Protein 1Y6H (pdb70)

Radius of gyration: 23.55 Å; Cα contacts (8 Å, |Δi|>4): 776; chains: 2; bounding box: 46×48×72 Å

Organism: Leptospira interrogans serogroup Icterohaemorrhagiae serovar Lai (strain 56601) (NCBI:txid189518)

Nearest PDB structures (foldseek):
  1szz-assembly1_C  TM=9.787E-01  e=3.041E-32  Leptospira interrogans
  1vey-assembly2_B-3  TM=9.682E-01  e=1.299E-31  Leptospira interrogans
  5kob-assembly1_C  TM=9.327E-01  e=2.922E-21  Paraburkholderia xenovorans LB400
  5hgw-assembly1_B  TM=9.302E-01  e=4.725E-20  Burkholderia ambifaria MC40-6
  5cy7-assembly1_A  TM=9.299E-01  e=1.037E-19  Xanthomonas oryzae pv. oryzae KACC 10331

B-factor: mean 24.63, std 7.85, range [8.84, 56.55]

InterPro domains:
  IPR023635 Peptide deformylase [MF_00163] (2-173)
  IPR023635 Peptide deformylase [PF01327] (3-162)
  IPR023635 Peptide deformylase [PIRSF004749] (1-173)
  IPR023635 Peptide deformylase [PR01576] (36-65)
  IPR023635 Peptide deformylase [PR01576] (100-111)
  IPR023635 Peptide deformylase [PR01576] (112-130)
  IPR023635 Peptide deformylase [PR01576] (131-160)
  IPR023635 Peptide deformylase [PTHR10458] (2-163)
  IPR023635 Peptide deformylase [TIGR00079] (4-164)
  IPR023635 Peptide deformylase [cd00487] (6-154)
  IPR036821 Peptide deformylase superfamily [G3DSA:3.90.45.10] (2-178)
  IPR036821 Peptide deformylase superfamily [SSF56420] (3-170)

Structure (mmCIF, N/CA/C/O backbone):
data_1Y6H
#
_entry.id   1Y6H
#
_cell.length_a   91.032
_cell.length_b   91.032
_cell.length_c   86.380
_cell.angle_alpha   90.00
_cell.angle_beta   90.00
_cell.angle_gamma   120.00
#
_symmetry.space_group_name_H-M   'P 31 2 1'
#
loop_
_entity.id
_entity.type
_entity.pdbx_description
1 polymer 'Peptide deformylase'
2 non-polymer 'ZINC ION'
3 non-polymer 'FORMIC ACID'
4 non-polymer GLYCINE
5 water water
#
loop_
_atom_site.group_PDB
_atom_site.id
_atom_site.type_symbol
_atom_site.label_atom_id
_atom_site.label_alt_id
_atom_site.label_comp_id
_atom_site.label_asym_id
_atom_site.label_entity_id
_atom_site.label_seq_id
_atom_site.pdbx_PDB_ins_code
_atom_site.Cartn_x
_atom_site.Cartn_y
_atom_site.Cartn_z
_atom_site.occupancy
_atom_site.B_iso_or_equiv
_atom_site.auth_seq_id
_atom_site.auth_comp_id
_atom_site.auth_asym_id
_atom_site.auth_atom_id
_atom_site.pdbx_PDB_model_num
ATOM 1 N N . SER A 1 1 ? 30.575 19.248 63.411 1.00 27.84 1 SER A N 1
ATOM 2 C CA . SER A 1 1 ? 30.938 20.287 62.413 1.00 28.35 1 SER A CA 1
ATOM 3 C C . SER A 1 1 ? 30.639 19.810 60.997 1.00 27.67 1 SER A C 1
ATOM 4 O O . SER A 1 1 ? 30.695 18.611 60.705 1.00 27.49 1 SER A O 1
ATOM 7 N N . VAL A 1 2 ? 30.316 20.761 60.126 1.00 25.71 2 VAL A N 1
ATOM 8 C CA . VAL A 1 2 ? 30.020 20.459 58.736 1.00 24.87 2 VAL A CA 1
ATOM 9 C C . VAL A 1 2 ? 31.337 20.327 57.988 1.00 25.35 2 VAL A C 1
ATOM 10 O O . VAL A 1 2 ? 32.185 21.212 58.063 1.00 26.40 2 VAL A O 1
ATOM 14 N N . ARG A 1 3 ? 31.518 19.217 57.284 1.00 24.95 3 ARG A N 1
ATOM 15 C CA . ARG A 1 3 ? 32.740 19.021 56.520 1.00 24.95 3 ARG A CA 1
ATOM 16 C C . ARG A 1 3 ? 32.455 19.176 55.035 1.00 24.47 3 ARG A C 1
ATOM 17 O O . ARG A 1 3 ? 31.306 19.118 54.602 1.00 23.85 3 ARG A O 1
ATOM 25 N N . LYS A 1 4 ? 33.511 19.378 54.258 1.00 24.90 4 LYS A N 1
ATOM 26 C CA . LYS A 1 4 ? 33.370 19.546 52.825 1.00 24.60 4 LYS A CA 1
ATOM 27 C C . LYS A 1 4 ? 33.001 18.225 52.175 1.00 23.34 4 LYS A C 1
ATOM 28 O O . LYS A 1 4 ? 33.600 17.192 52.458 1.00 23.50 4 LYS A O 1
ATOM 34 N N . ILE A 1 5 ? 31.994 18.263 51.312 1.00 21.73 5 ILE A N 1
ATOM 35 C CA . ILE A 1 5 ? 31.547 17.068 50.612 1.00 19.32 5 ILE A CA 1
ATOM 36 C C . ILE A 1 5 ? 32.303 17.024 49.295 1.00 18.99 5 ILE A C 1
ATOM 37 O O . ILE A 1 5 ? 32.264 17.973 48.525 1.00 19.62 5 ILE A O 1
ATOM 42 N N . LEU A 1 6 ? 33.012 15.929 49.056 1.00 19.40 6 LEU A N 1
ATOM 43 C CA . LEU A 1 6 ? 33.787 15.777 47.833 1.00 20.41 6 LEU A CA 1
ATOM 44 C C . LEU A 1 6 ? 32.853 15.610 46.646 1.00 20.29 6 LEU A C 1
ATOM 45 O O . LEU A 1 6 ? 31.841 14.921 46.740 1.00 21.30 6 LEU A O 1
ATOM 50 N N . ARG A 1 7 ? 33.191 16.248 45.534 1.00 19.38 7 ARG A N 1
ATOM 51 C CA . ARG A 1 7 ? 32.357 16.163 44.345 1.00 20.98 7 ARG A CA 1
ATOM 52 C C . ARG A 1 7 ? 32.859 15.129 43.348 1.00 18.21 7 ARG A C 1
ATOM 53 O O . ARG A 1 7 ? 34.021 14.737 43.371 1.00 17.06 7 ARG A O 1
ATOM 61 N N . MET A 1 8 ? 31.969 14.693 42.468 1.00 17.42 8 MET A N 1
ATOM 62 C CA . MET A 1 8 ? 32.333 13.716 41.460 1.00 15.68 8 MET A CA 1
ATOM 63 C C . MET A 1 8 ? 33.554 14.224 40.703 1.00 15.03 8 MET A C 1
ATOM 64 O O . MET A 1 8 ? 33.618 15.389 40.292 1.00 12.92 8 MET A O 1
ATOM 69 N N . GLY A 1 9 ? 34.524 13.338 40.526 1.00 13.93 9 GLY A N 1
ATOM 70 C CA . GLY A 1 9 ? 35.748 13.714 39.858 1.00 15.63 9 GLY A CA 1
ATOM 71 C C . GLY A 1 9 ? 36.895 13.540 40.829 1.00 16.83 9 GLY A C 1
ATOM 72 O O . GLY A 1 9 ? 38.043 13.356 40.417 1.00 17.50 9 GLY A O 1
ATOM 73 N N . ASP A 1 10 ? 36.584 13.606 42.123 1.00 16.24 10 ASP A N 1
ATOM 74 C CA . ASP A 1 10 ? 37.587 13.427 43.165 1.00 17.45 10 ASP A CA 1
ATOM 75 C C . ASP A 1 10 ? 37.816 11.917 43.271 1.00 16.00 10 ASP A C 1
ATOM 76 O O . ASP A 1 10 ? 36.886 11.166 43.550 1.00 16.48 10 ASP A O 1
ATOM 81 N N . PRO A 1 11 ? 39.057 11.459 43.042 1.00 14.39 11 PRO A N 1
ATOM 82 C CA . PRO A 1 11 ? 39.419 10.036 43.100 1.00 15.61 11 PRO A CA 1
ATOM 83 C C . PRO A 1 11 ? 38.988 9.297 44.368 1.00 14.98 11 PRO A C 1
ATOM 84 O O . PRO A 1 11 ? 38.712 8.097 44.324 1.00 15.02 11 PRO A O 1
ATOM 88 N N . ILE A 1 12 ? 38.935 9.999 45.494 1.00 14.80 12 ILE A N 1
ATOM 89 C CA . ILE A 1 12 ? 38.539 9.359 46.746 1.00 16.42 12 ILE A CA 1
ATOM 90 C C . ILE A 1 12 ? 37.161 8.707 46.643 1.00 16.93 12 ILE A C 1
ATOM 91 O O . ILE A 1 12 ? 36.942 7.621 47.179 1.00 17.73 12 ILE A O 1
ATOM 96 N N . LEU A 1 13 ? 36.236 9.378 45.964 1.00 15.86 13 LEU A N 1
ATOM 97 C CA . LEU A 1 13 ? 34.881 8.870 45.793 1.00 16.77 13 LEU A CA 1
ATOM 98 C C . LEU A 1 13 ? 34.852 7.549 45.049 1.00 17.43 13 LEU A C 1
ATOM 99 O O . LEU A 1 13 ? 33.835 6.859 45.048 1.00 17.53 13 LEU A O 1
ATOM 104 N N . ARG A 1 14 ? 35.963 7.200 44.406 1.00 17.38 14 ARG A N 1
ATOM 105 C CA . ARG A 1 14 ? 36.027 5.954 43.655 1.00 18.95 14 ARG A CA 1
ATOM 106 C C . ARG A 1 14 ? 36.898 4.879 44.297 1.00 18.41 14 ARG A C 1
ATOM 107 O O . ARG A 1 14 ? 37.156 3.845 43.687 1.00 19.23 14 ARG A O 1
ATOM 115 N N . LYS A 1 15 ? 37.354 5.123 45.522 1.00 19.67 15 LYS A N 1
ATOM 116 C CA . LYS A 1 15 ? 38.179 4.145 46.234 1.00 19.48 15 LYS A CA 1
ATOM 117 C C . LYS A 1 15 ? 37.273 3.219 47.045 1.00 19.51 15 LYS A C 1
ATOM 118 O O . LYS A 1 15 ? 36.071 3.475 47.184 1.00 17.20 15 LYS A O 1
ATOM 124 N N . ILE A 1 16 ? 37.853 2.145 47.579 1.00 19.23 16 ILE A N 1
ATOM 125 C CA . ILE A 1 16 ? 37.103 1.198 48.392 1.00 19.64 16 ILE A CA 1
ATOM 126 C C . ILE A 1 16 ? 37.262 1.604 49.847 1.00 20.62 16 ILE A C 1
ATOM 127 O O . ILE A 1 16 ? 38.373 1.902 50.287 1.00 20.63 16 ILE A O 1
ATOM 132 N N . SER A 1 17 ? 36.161 1.624 50.591 1.00 19.67 17 SER A N 1
ATOM 133 C CA . SER A 1 17 ? 36.228 1.976 52.001 1.00 21.11 17 SER A CA 1
ATOM 134 C C . SER A 1 17 ? 36.529 0.744 52.839 1.00 22.09 17 SER A C 1
ATOM 135 O O . SER A 1 17 ? 36.066 -0.358 52.534 1.00 20.72 17 SER A O 1
ATOM 138 N N . GLU A 1 18 ? 37.307 0.936 53.900 1.00 24.12 18 GLU A N 1
ATOM 139 C CA . GLU A 1 18 ? 37.661 -0.168 54.775 1.00 26.72 18 GLU A CA 1
ATOM 140 C C . GLU A 1 18 ? 36.675 -0.335 55.916 1.00 25.89 18 GLU A C 1
ATOM 141 O O . GLU A 1 18 ? 36.058 0.630 56.363 1.00 25.69 18 GLU A O 1
ATOM 147 N N . PRO A 1 19 ? 36.506 -1.576 56.396 1.00 25.32 19 PRO A N 1
ATOM 148 C CA . PRO A 1 19 ? 35.575 -1.851 57.493 1.00 25.05 19 PRO A CA 1
ATOM 149 C C . PRO A 1 19 ? 35.941 -1.095 58.757 1.00 24.02 19 PRO A C 1
ATOM 150 O O . PRO A 1 19 ? 37.079 -0.669 58.931 1.00 23.55 19 PRO A O 1
ATOM 154 N N . VAL A 1 20 ? 34.957 -0.913 59.625 1.00 24.63 20 VAL A N 1
ATOM 155 C CA . VAL A 1 20 ? 35.181 -0.247 60.890 1.00 26.31 20 VAL A CA 1
ATOM 156 C C . VAL A 1 20 ? 35.325 -1.331 61.945 1.00 27.41 20 VAL A C 1
ATOM 157 O O . VAL A 1 20 ? 34.543 -2.290 61.986 1.00 26.54 20 VAL A O 1
ATOM 161 N N . THR A 1 21 ? 36.358 -1.174 62.766 1.00 29.39 21 THR A N 1
ATOM 162 C CA . THR A 1 21 ? 36.663 -2.093 63.850 1.00 31.44 21 THR A CA 1
ATOM 163 C C . THR A 1 21 ? 35.779 -1.728 65.021 1.00 31.09 21 THR A C 1
ATOM 164 O O . THR A 1 21 ? 35.535 -0.550 65.268 1.00 30.86 21 THR A O 1
ATOM 168 N N . GLU A 1 22 ? 35.297 -2.733 65.740 1.00 32.78 22 GLU A N 1
ATOM 169 C CA . GLU A 1 22 ? 34.444 -2.479 66.894 1.00 34.58 22 GLU A CA 1
ATOM 170 C C . GLU A 1 22 ? 35.276 -1.793 67.964 1.00 33.81 22 GLU A C 1
ATOM 171 O O . GLU A 1 22 ? 34.746 -1.147 68.867 1.00 34.07 22 GLU A O 1
ATOM 177 N N . ASP A 1 23 ? 36.591 -1.916 67.833 1.00 34.56 23 ASP A N 1
ATOM 178 C CA . ASP A 1 23 ? 37.507 -1.309 68.780 1.00 37.09 23 ASP A CA 1
ATOM 179 C C . ASP A 1 23 ? 37.680 0.181 68.510 1.00 37.68 23 ASP A C 1
ATOM 180 O O . ASP A 1 23 ? 38.498 0.842 69.147 1.00 39.39 23 ASP A O 1
ATOM 182 N N . GLU A 1 24 ? 36.913 0.717 67.566 1.00 37.40 24 GLU A N 1
ATOM 183 C CA . GLU A 1 24 ? 37.021 2.135 67.270 1.00 36.57 24 GLU A CA 1
ATOM 184 C C . GLU A 1 24 ? 35.687 2.874 67.335 1.00 34.79 24 GLU A C 1
ATOM 185 O O . GLU A 1 24 ? 35.656 4.100 67.251 1.00 35.62 24 GLU A O 1
ATOM 191 N N . ILE A 1 25 ? 34.588 2.144 67.508 1.00 32.48 25 ILE A N 1
ATOM 192 C CA . ILE A 1 25 ? 33.280 2.791 67.578 1.00 31.16 25 ILE A CA 1
ATOM 193 C C . ILE A 1 25 ? 33.030 3.535 68.901 1.00 31.71 25 ILE A C 1
ATOM 194 O O . ILE A 1 25 ? 32.056 4.282 69.026 1.00 31.27 25 ILE A O 1
ATOM 199 N N . GLN A 1 26 ? 33.895 3.340 69.892 1.00 31.49 26 GLN A N 1
ATOM 200 C CA . GLN A 1 26 ? 33.707 4.034 71.164 1.00 32.28 26 GLN A CA 1
ATOM 201 C C . GLN A 1 26 ? 34.707 5.182 71.312 1.00 32.70 26 GLN A C 1
ATOM 202 O O . GLN A 1 26 ? 34.636 5.958 72.266 1.00 33.80 26 GLN A O 1
ATOM 208 N N . THR A 1 27 ? 35.631 5.290 70.360 1.00 30.93 27 THR A N 1
ATOM 209 C CA . THR A 1 27 ? 36.630 6.349 70.385 1.00 30.39 27 THR A CA 1
ATOM 210 C C . THR A 1 27 ? 35.963 7.694 70.110 1.00 30.96 27 THR A C 1
ATOM 211 O O . THR A 1 27 ? 34.935 7.751 69.438 1.00 30.40 27 THR A O 1
ATOM 215 N N . LYS A 1 28 ? 36.546 8.774 70.620 1.00 29.89 28 LYS A N 1
ATOM 216 C CA . LYS A 1 28 ? 35.967 10.090 70.397 1.00 31.94 28 LYS A CA 1
ATOM 217 C C . LYS A 1 28 ? 36.113 10.501 68.934 1.00 30.47 28 LYS A C 1
ATOM 218 O O . LYS A 1 28 ? 35.290 11.250 68.407 1.00 28.98 28 LYS A O 1
ATOM 224 N N . GLU A 1 29 ? 37.161 10.004 68.286 1.00 30.26 29 GLU A N 1
ATOM 225 C CA . GLU A 1 29 ? 37.410 10.314 66.883 1.00 29.53 29 GLU A CA 1
ATOM 226 C C . GLU A 1 29 ? 36.245 9.801 66.027 1.00 29.27 29 GLU A C 1
ATOM 227 O O . GLU A 1 29 ? 35.784 10.482 65.110 1.00 29.29 29 GLU A O 1
ATOM 229 N N . PHE A 1 30 ? 35.769 8.599 66.342 1.00 27.23 30 PHE A N 1
ATOM 230 C CA . PHE A 1 30 ? 34.654 7.996 65.621 1.00 25.65 30 PHE A CA 1
ATOM 231 C C . PHE A 1 30 ? 33.369 8.760 65.933 1.00 26.18 30 PHE A C 1
ATOM 232 O O . PHE A 1 30 ? 32.579 9.085 65.040 1.00 23.77 30 PHE A O 1
ATOM 240 N N . LYS A 1 31 ? 33.161 9.041 67.213 1.00 26.61 31 LYS A N 1
ATOM 241 C CA . LYS A 1 31 ? 31.973 9.765 67.631 1.00 28.28 31 LYS A CA 1
ATOM 242 C C . LYS A 1 31 ? 31.943 11.150 66.985 1.00 27.14 31 LYS A C 1
ATOM 243 O O . LYS A 1 31 ? 30.887 11.637 66.587 1.00 27.52 31 LYS A O 1
ATOM 249 N N . LYS A 1 32 ? 33.109 11.775 66.864 1.00 27.11 32 LYS A N 1
ATOM 250 C CA . LYS A 1 32 ? 33.199 13.089 66.243 1.00 27.46 32 LYS A CA 1
ATOM 251 C C . LYS A 1 32 ? 32.869 12.974 64.751 1.00 26.04 32 LYS A C 1
ATOM 252 O O . LYS A 1 32 ? 32.113 13.778 64.210 1.00 25.05 32 LYS A O 1
ATOM 258 N N . LEU A 1 33 ? 33.434 11.969 64.090 1.00 24.86 33 LEU A N 1
ATOM 259 C CA . LEU A 1 33 ? 33.174 11.766 62.669 1.00 23.43 33 LEU A CA 1
ATOM 260 C C . LEU A 1 33 ? 31.679 11.580 62.447 1.00 22.25 33 LEU A C 1
ATOM 261 O O . LEU A 1 33 ? 31.102 12.164 61.534 1.00 22.11 33 LEU A O 1
ATOM 266 N N . ILE A 1 34 ? 31.054 10.765 63.290 1.00 21.20 34 ILE A N 1
ATOM 267 C CA . ILE A 1 34 ? 29.625 10.521 63.176 1.00 21.96 34 ILE A CA 1
ATOM 268 C C . ILE A 1 34 ? 28.849 11.827 63.295 1.00 23.25 34 ILE A C 1
ATOM 269 O O . ILE A 1 34 ? 27.988 12.129 62.468 1.00 24.22 34 ILE A O 1
ATOM 274 N N . ARG A 1 35 ? 29.155 12.602 64.329 1.00 23.81 35 ARG A N 1
ATOM 275 C CA . ARG A 1 35 ? 28.487 13.878 64.538 1.00 23.42 35 ARG A CA 1
ATOM 276 C C . ARG A 1 35 ? 28.703 14.769 63.318 1.00 23.33 35 ARG A C 1
ATOM 277 O O . ARG A 1 35 ? 27.768 15.396 62.821 1.00 23.17 35 ARG A O 1
ATOM 279 N N . ASP A 1 36 ? 29.943 14.823 62.845 1.00 22.57 36 ASP A N 1
ATOM 280 C CA . ASP A 1 36 ? 30.283 15.634 61.684 1.00 23.02 36 ASP A CA 1
ATOM 281 C C . ASP A 1 36 ? 29.516 15.186 60.450 1.00 22.67 36 ASP A C 1
ATOM 282 O O . ASP A 1 36 ? 29.074 16.012 59.653 1.00 23.41 36 ASP A O 1
ATOM 287 N N . MET A 1 37 ? 29.355 13.877 60.297 1.00 21.57 37 MET A N 1
ATOM 288 C CA . MET A 1 37 ? 28.633 13.349 59.153 1.00 21.49 37 MET A CA 1
ATOM 289 C C . MET A 1 37 ? 27.162 13.735 59.202 1.00 21.60 37 MET A C 1
ATOM 290 O O . MET A 1 37 ? 26.574 14.066 58.171 1.00 21.38 37 MET A O 1
ATOM 295 N N . PHE A 1 38 ? 26.564 13.702 60.390 1.00 21.13 38 PHE A N 1
ATOM 296 C CA . PHE A 1 38 ? 25.164 14.093 60.516 1.00 21.04 38 PHE A CA 1
ATOM 297 C C . PHE A 1 38 ? 25.024 15.593 60.289 1.00 22.02 38 PHE A C 1
ATOM 298 O O . PHE A 1 38 ? 24.093 16.034 59.615 1.00 23.46 38 PHE A O 1
ATOM 306 N N . ASP A 1 39 ? 25.943 16.378 60.845 1.00 21.75 39 ASP A N 1
ATOM 307 C CA . ASP A 1 39 ? 25.895 17.825 60.654 1.00 22.33 39 ASP A CA 1
ATOM 308 C C . ASP A 1 39 ? 25.938 18.110 59.154 1.00 22.26 39 ASP A C 1
ATOM 309 O O . ASP A 1 39 ? 25.100 18.833 58.616 1.00 21.90 39 ASP A O 1
ATOM 314 N N . THR A 1 40 ? 26.927 17.521 58.489 1.00 22.32 40 THR A N 1
ATOM 315 C CA . THR A 1 40 ? 27.120 17.697 57.056 1.00 21.15 40 THR A CA 1
ATOM 316 C C . THR A 1 40 ? 25.894 17.252 56.257 1.00 21.61 40 THR A C 1
ATOM 317 O O . THR A 1 40 ? 25.420 17.976 55.383 1.00 22.31 40 THR A O 1
ATOM 321 N N . MET A 1 41 ? 25.374 16.067 56.563 1.00 21.60 41 MET A N 1
ATOM 322 C CA . MET A 1 41 ? 24.209 15.552 55.856 1.00 21.09 41 MET A CA 1
ATOM 323 C C . MET A 1 41 ? 23.003 16.474 56.017 1.00 22.06 41 MET A C 1
ATOM 324 O O . MET A 1 41 ? 22.329 16.801 55.041 1.00 22.89 41 MET A O 1
ATOM 329 N N . ARG A 1 42 ? 22.732 16.883 57.251 1.00 21.29 42 ARG A N 1
ATOM 330 C CA . ARG A 1 42 ? 21.611 17.767 57.531 1.00 21.78 42 ARG A CA 1
ATOM 331 C C . ARG A 1 42 ? 21.818 19.138 56.889 1.00 21.83 42 ARG A C 1
ATOM 332 O O . ARG A 1 42 ? 20.920 19.673 56.249 1.00 21.77 42 ARG A O 1
ATOM 340 N N . HIS A 1 43 ? 23.004 19.708 57.055 1.00 22.00 43 HIS A N 1
ATOM 341 C CA . HIS A 1 43 ? 23.265 21.017 56.487 1.00 24.16 43 HIS A CA 1
ATOM 342 C C . HIS A 1 43 ? 23.097 20.997 54.974 1.00 25.29 43 HIS A C 1
ATOM 343 O O . HIS A 1 43 ? 22.746 22.006 54.360 1.00 25.62 43 HIS A O 1
ATOM 350 N N . ALA A 1 44 ? 23.351 19.839 54.375 1.00 24.93 44 ALA A N 1
ATOM 351 C CA . ALA A 1 44 ? 23.231 19.684 52.934 1.00 24.58 44 ALA A CA 1
ATOM 352 C C . ALA A 1 44 ? 21.834 19.214 52.542 1.00 24.87 44 ALA A C 1
ATOM 353 O O . ALA A 1 44 ? 21.539 19.052 51.357 1.00 24.52 44 ALA A O 1
ATOM 355 N N . GLU A 1 45 ? 20.980 18.996 53.540 1.00 25.11 45 GLU A N 1
ATOM 356 C CA . GLU A 1 45 ? 19.612 18.546 53.298 1.00 26.32 45 GLU A CA 1
ATOM 357 C C . GLU A 1 45 ? 19.579 17.194 52.604 1.00 25.39 45 GLU A C 1
ATOM 358 O O . GLU A 1 45 ? 18.739 16.947 51.740 1.00 25.86 45 GLU A O 1
ATOM 364 N N . GLY A 1 46 ? 20.495 16.316 52.998 1.00 24.12 46 GLY A N 1
ATOM 365 C CA . GLY A 1 46 ? 20.548 14.996 52.404 1.00 22.46 46 GLY A CA 1
ATOM 366 C C . GLY A 1 46 ? 19.777 14.002 53.245 1.00 22.55 46 GLY A C 1
ATOM 367 O O . GLY A 1 46 ? 19.344 14.326 54.348 1.00 21.47 46 GLY A O 1
ATOM 368 N N . VAL A 1 47 ? 19.591 12.798 52.714 1.00 21.63 47 VAL A N 1
ATOM 369 C CA . VAL A 1 47 ? 18.888 11.742 53.423 1.00 21.31 47 VAL A CA 1
ATOM 370 C C . VAL A 1 47 ? 19.922 10.701 53.825 1.00 20.66 47 VAL A C 1
ATOM 371 O O . VAL A 1 47 ? 19.641 9.795 54.610 1.00 20.92 47 VAL A O 1
ATOM 375 N N . GLY A 1 48 ? 21.122 10.840 53.271 1.00 18.64 48 GLY A N 1
ATOM 376 C CA . GLY A 1 48 ? 22.185 9.906 53.574 1.00 17.84 48 GLY A CA 1
ATOM 377 C C . GLY A 1 48 ? 23.538 10.494 53.252 1.00 18.16 48 GLY A C 1
ATOM 378 O O . GLY A 1 48 ? 23.649 11.439 52.468 1.00 18.05 48 GLY A O 1
ATOM 379 N N . LEU A 1 49 ? 24.573 9.941 53.870 1.00 17.73 49 LEU A N 1
ATOM 380 C CA . LEU A 1 49 ? 25.935 10.397 53.642 1.00 17.15 49 LEU A CA 1
ATOM 381 C C . LEU A 1 49 ? 26.891 9.270 54.010 1.00 17.25 49 LEU A C 1
ATOM 382 O O . LEU A 1 49 ? 26.744 8.631 55.051 1.00 18.58 49 LEU A O 1
ATOM 387 N N . ALA A 1 50 ? 27.854 9.014 53.135 1.00 17.26 50 ALA A N 1
ATOM 388 C CA . ALA A 1 50 ? 28.837 7.970 53.364 1.00 14.97 50 ALA A CA 1
ATOM 389 C C . ALA A 1 50 ? 30.149 8.671 53.665 1.00 15.18 50 ALA A C 1
ATOM 390 O O . ALA A 1 50 ? 30.432 9.732 53.096 1.00 14.57 50 ALA A O 1
ATOM 392 N N . ALA A 1 51 ? 30.942 8.075 54.555 1.00 14.70 51 ALA A N 1
ATOM 393 C CA . ALA A 1 51 ? 32.221 8.643 54.968 1.00 13.87 51 ALA A CA 1
ATOM 394 C C . ALA A 1 51 ? 33.114 9.072 53.804 1.00 15.10 51 ALA A C 1
ATOM 395 O O . ALA A 1 51 ? 33.717 10.144 53.840 1.00 15.15 51 ALA A O 1
ATOM 397 N N . PRO A 1 52 ? 33.221 8.243 52.758 1.00 14.22 52 PRO A N 1
ATOM 398 C CA . PRO A 1 52 ? 34.079 8.684 51.655 1.00 15.66 52 PRO A CA 1
ATOM 399 C C . PRO A 1 52 ? 33.659 10.035 51.077 1.00 15.98 52 PRO A C 1
ATOM 400 O O . PRO A 1 52 ? 34.493 10.794 50.595 1.00 16.90 52 PRO A O 1
ATOM 404 N N . GLN A 1 53 ? 32.373 10.356 51.152 1.00 15.61 53 GLN A N 1
ATOM 405 C CA . GLN A 1 53 ? 31.913 11.634 50.619 1.00 17.23 53 GLN A CA 1
ATOM 406 C C . GLN A 1 53 ? 32.547 12.834 51.314 1.00 18.07 53 GLN A C 1
ATOM 407 O O . GLN A 1 53 ? 32.530 13.949 50.790 1.00 19.62 53 GLN A O 1
ATOM 413 N N . ILE A 1 54 ? 33.095 12.618 52.503 1.00 19.43 54 ILE A N 1
ATOM 414 C CA . ILE A 1 54 ? 33.762 13.701 53.203 1.00 18.88 54 ILE A CA 1
ATOM 415 C C . ILE A 1 54 ? 35.240 13.369 53.319 1.00 20.37 54 ILE A C 1
ATOM 416 O O . ILE A 1 54 ? 35.959 13.953 54.127 1.00 21.39 54 ILE A O 1
ATOM 421 N N . GLY A 1 55 ? 35.680 12.411 52.507 1.00 20.34 55 GLY A N 1
ATOM 422 C CA . GLY A 1 55 ? 37.084 12.045 52.478 1.00 20.57 55 GLY A CA 1
ATOM 423 C C . GLY A 1 55 ? 37.574 10.926 53.371 1.00 19.69 55 GLY A C 1
ATOM 424 O O . GLY A 1 55 ? 38.775 10.656 53.401 1.00 19.52 55 GLY A O 1
ATOM 425 N N . ILE A 1 56 ? 36.670 10.268 54.090 1.00 19.18 56 ILE A N 1
ATOM 426 C CA . ILE A 1 56 ? 37.070 9.183 54.977 1.00 17.70 56 ILE A CA 1
ATOM 427 C C . ILE A 1 56 ? 36.690 7.848 54.360 1.00 16.69 56 ILE A C 1
ATOM 428 O O . ILE A 1 56 ? 35.514 7.545 54.208 1.00 17.38 56 ILE A O 1
ATOM 433 N N . LEU A 1 57 ? 37.689 7.048 54.017 1.00 16.62 57 LEU A N 1
ATOM 434 C CA . LEU A 1 57 ? 37.444 5.751 53.408 1.00 16.74 57 LEU A CA 1
ATOM 435 C C . LEU A 1 57 ? 37.162 4.646 54.417 1.00 16.58 57 LEU A C 1
ATOM 436 O O . LEU A 1 57 ? 37.922 3.685 54.538 1.00 14.70 57 LEU A O 1
ATOM 441 N N . LYS A 1 58 ? 36.051 4.792 55.130 1.00 18.10 58 LYS A N 1
ATOM 442 C CA . LYS A 1 58 ? 35.631 3.815 56.123 1.00 18.14 58 LYS A CA 1
ATOM 443 C C . LYS A 1 58 ? 34.186 3.449 55.808 1.00 17.72 58 LYS A C 1
ATOM 444 O O . LYS A 1 58 ? 33.413 4.284 55.338 1.00 17.30 58 LYS A O 1
ATOM 450 N N . GLN A 1 59 ? 33.820 2.202 56.061 1.00 17.62 59 GLN A N 1
ATOM 451 C CA . GLN A 1 59 ? 32.464 1.759 55.790 1.00 17.63 59 GLN A CA 1
ATOM 452 C C . GLN A 1 59 ? 31.481 2.310 56.809 1.00 18.39 59 GLN A C 1
ATOM 453 O O . GLN A 1 59 ? 30.916 1.565 57.619 1.00 18.49 59 GLN A O 1
ATOM 459 N N . ILE A 1 60 ? 31.282 3.624 56.743 1.00 17.59 60 ILE A N 1
ATOM 460 C CA . ILE A 1 60 ? 30.385 4.336 57.641 1.00 17.27 60 ILE A CA 1
ATOM 461 C C . ILE A 1 60 ? 29.331 5.105 56.859 1.00 17.43 60 ILE A C 1
ATOM 462 O O . ILE A 1 60 ? 29.648 5.913 55.987 1.00 16.27 60 ILE A O 1
ATOM 467 N N . VAL A 1 61 ? 28.071 4.848 57.180 1.00 18.09 61 VAL A N 1
ATOM 468 C CA . VAL A 1 61 ? 26.968 5.523 56.517 1.00 16.80 61 VAL A CA 1
ATOM 469 C C . VAL A 1 61 ? 25.964 6.040 57.535 1.00 17.71 61 VAL A C 1
ATOM 470 O O . VAL A 1 61 ? 25.605 5.339 58.477 1.00 17.50 61 VAL A O 1
ATOM 474 N N . VAL A 1 62 ? 25.528 7.280 57.358 1.00 19.20 62 VAL A N 1
ATOM 475 C CA . VAL A 1 62 ? 24.517 7.843 58.235 1.00 19.13 62 VAL A CA 1
ATOM 476 C C . VAL A 1 62 ? 23.350 8.160 57.317 1.00 20.52 62 VAL A C 1
ATOM 477 O O . VAL A 1 62 ? 23.545 8.618 56.195 1.00 20.89 62 VAL A O 1
ATOM 481 N N . VAL A 1 63 ? 22.140 7.881 57.778 1.00 20.11 63 VAL A N 1
ATOM 482 C CA . VAL A 1 63 ? 20.963 8.168 56.987 1.00 21.02 63 VAL A CA 1
ATOM 483 C C . VAL A 1 63 ? 19.951 8.807 57.903 1.00 22.02 63 VAL A C 1
ATOM 484 O O . VAL A 1 63 ? 20.101 8.786 59.125 1.00 20.85 63 VAL A O 1
ATOM 488 N N . GLY A 1 64 ? 18.914 9.373 57.312 1.00 23.14 64 GLY A N 1
ATOM 489 C CA . GLY A 1 64 ? 17.900 9.996 58.123 1.00 25.50 64 GLY A CA 1
ATOM 490 C C . GLY A 1 64 ? 17.286 11.206 57.479 1.00 28.08 64 GLY A C 1
ATOM 491 O O . GLY A 1 64 ? 17.975 12.130 57.038 1.00 29.50 64 GLY A O 1
ATOM 492 N N . SER A 1 65 ? 15.965 11.160 57.417 1.00 30.48 65 SER A N 1
ATOM 493 C CA . SER A 1 65 ? 15.159 12.234 56.885 1.00 32.25 65 SER A CA 1
ATOM 494 C C . SER A 1 65 ? 14.480 12.737 58.151 1.00 33.72 65 SER A C 1
ATOM 495 O O . SER A 1 65 ? 14.382 12.001 59.135 1.00 31.83 65 SER A O 1
ATOM 498 N N . GLU A 1 66 ? 14.022 13.981 58.143 1.00 35.17 66 GLU A N 1
ATOM 499 C CA . GLU A 1 66 ? 13.367 14.516 59.324 1.00 36.41 66 GLU A CA 1
ATOM 500 C C . GLU A 1 66 ? 11.957 14.972 58.988 1.00 36.62 66 GLU A C 1
ATOM 501 O O . GLU A 1 66 ? 11.747 15.691 58.010 1.00 38.23 66 GLU A O 1
ATOM 503 N N . ASP A 1 67 ? 10.997 14.527 59.794 1.00 35.56 67 ASP A N 1
ATOM 504 C CA . ASP A 1 67 ? 9.592 14.892 59.630 1.00 35.03 67 ASP A CA 1
ATOM 505 C C . ASP A 1 67 ? 8.899 14.402 58.353 1.00 33.44 67 ASP A C 1
ATOM 506 O O . ASP A 1 67 ? 7.996 15.068 57.853 1.00 32.85 67 ASP A O 1
ATOM 511 N N . ASN A 1 68 ? 9.300 13.250 57.824 1.00 31.29 68 ASN A N 1
ATOM 512 C CA . ASN A 1 68 ? 8.655 12.739 56.618 1.00 30.96 68 ASN A CA 1
ATOM 513 C C . ASN A 1 68 ? 7.602 11.671 56.892 1.00 30.62 68 ASN A C 1
ATOM 514 O O . ASN A 1 68 ? 6.819 11.329 56.010 1.00 28.43 68 ASN A O 1
ATOM 519 N N . GLU A 1 69 ? 7.580 11.157 58.118 1.00 31.07 69 GLU A N 1
ATOM 520 C CA . GLU A 1 69 ? 6.632 10.115 58.503 1.00 32.32 69 GLU A CA 1
ATOM 521 C C . GLU A 1 69 ? 5.168 10.484 58.268 1.00 32.92 69 GLU A C 1
ATOM 522 O O . GLU A 1 69 ? 4.369 9.641 57.851 1.00 32.85 69 GLU A O 1
ATOM 524 N N . ARG A 1 70 ? 4.818 11.736 58.541 1.00 32.97 70 ARG A N 1
ATOM 525 C CA . ARG A 1 70 ? 3.446 12.192 58.368 1.00 33.33 70 ARG A CA 1
ATOM 526 C C . ARG A 1 70 ? 3.309 13.153 57.194 1.00 33.40 70 ARG A C 1
ATOM 527 O O . ARG A 1 70 ? 2.321 13.877 57.091 1.00 34.09 70 ARG A O 1
ATOM 529 N N . TYR A 1 71 ? 4.304 13.155 56.313 1.00 32.21 71 TYR A N 1
ATOM 530 C CA . TYR A 1 71 ? 4.299 14.025 55.141 1.00 31.91 71 TYR A CA 1
ATOM 531 C C . TYR A 1 71 ? 3.984 13.164 53.920 1.00 31.38 71 TYR A C 1
ATOM 532 O O . TYR A 1 71 ? 4.823 12.384 53.471 1.00 31.14 71 TYR A O 1
ATOM 541 N N . PRO A 1 72 ? 2.775 13.308 53.357 1.00 31.16 72 PRO A N 1
ATOM 542 C CA . PRO A 1 72 ? 2.351 12.530 52.186 1.00 31.24 72 PRO A CA 1
ATOM 543 C C . PRO A 1 72 ? 3.281 12.673 50.987 1.00 31.81 72 PRO A C 1
ATOM 544 O O . PRO A 1 72 ? 3.763 13.763 50.696 1.00 32.07 72 PRO A O 1
ATOM 548 N N . GLY A 1 73 ? 3.531 11.566 50.297 1.00 32.23 73 GLY A N 1
ATOM 549 C CA . GLY A 1 73 ? 4.374 11.608 49.114 1.00 32.71 73 GLY A CA 1
ATOM 550 C C . GLY A 1 73 ? 5.876 11.638 49.320 1.00 33.46 73 GLY A C 1
ATOM 551 O O . GLY A 1 73 ? 6.635 11.454 48.368 1.00 33.74 73 GLY A O 1
ATOM 552 N N . THR A 1 74 ? 6.320 11.876 50.547 1.00 33.30 74 THR A N 1
ATOM 553 C CA . THR A 1 74 ? 7.751 11.921 50.823 1.00 34.19 74 THR A CA 1
ATOM 554 C C . THR A 1 74 ? 8.121 10.842 51.834 1.00 34.28 74 THR A C 1
ATOM 555 O O . THR A 1 74 ? 7.885 10.993 53.031 1.00 35.17 74 THR A O 1
ATOM 559 N N . PRO A 1 75 ? 8.712 9.735 51.358 1.00 34.07 75 PRO A N 1
ATOM 560 C CA . PRO A 1 75 ? 9.117 8.619 52.214 1.00 33.97 75 PRO A CA 1
ATOM 561 C C . PRO A 1 75 ? 10.124 9.037 53.272 1.00 32.90 75 PRO A C 1
ATOM 562 O O . PRO A 1 75 ? 11.023 9.838 53.009 1.00 32.28 75 PRO A O 1
ATOM 566 N N . ASP A 1 76 ? 9.968 8.493 54.471 1.00 32.66 76 ASP A N 1
ATOM 567 C CA . ASP A 1 76 ? 10.876 8.822 55.554 1.00 33.52 76 ASP A CA 1
ATOM 568 C C . ASP A 1 76 ? 11.931 7.740 55.716 1.00 34.03 76 ASP A C 1
ATOM 569 O O . ASP A 1 76 ? 11.778 6.611 55.240 1.00 33.38 76 ASP A O 1
ATOM 574 N N . VAL A 1 77 ? 13.016 8.111 56.379 1.00 32.79 77 VAL A N 1
ATOM 575 C CA . VAL A 1 77 ? 14.102 7.195 56.644 1.00 31.45 77 VAL A CA 1
ATOM 576 C C . VAL A 1 77 ? 14.534 7.462 58.072 1.00 29.95 77 VAL A C 1
ATOM 577 O O . VAL A 1 77 ? 15.067 8.526 58.381 1.00 30.69 77 VAL A O 1
ATOM 581 N N . PRO A 1 78 ? 14.269 6.513 58.976 1.00 30.05 78 PRO A N 1
ATOM 582 C CA . PRO A 1 78 ? 14.677 6.735 60.362 1.00 29.25 78 PRO A CA 1
ATOM 583 C C . PRO A 1 78 ? 16.182 6.930 60.465 1.00 29.69 78 PRO A C 1
ATOM 584 O O . PRO A 1 78 ? 16.965 6.221 59.828 1.00 27.98 78 PRO A O 1
ATOM 588 N N . GLU A 1 79 ? 16.567 7.923 61.256 1.00 29.82 79 GLU A N 1
ATOM 589 C CA . GLU A 1 79 ? 17.961 8.257 61.471 1.00 30.18 79 GLU A CA 1
ATOM 590 C C . GLU A 1 79 ? 18.731 7.070 62.031 1.00 29.54 79 GLU A C 1
ATOM 591 O O . GLU A 1 79 ? 18.255 6.366 62.924 1.00 27.84 79 GLU A O 1
ATOM 597 N N . ARG A 1 80 ? 19.924 6.839 61.498 1.00 28.18 80 ARG A N 1
ATOM 598 C CA . ARG A 1 80 ? 20.720 5.738 61.995 1.00 27.24 80 ARG A CA 1
ATOM 599 C C . ARG A 1 80 ? 22.112 5.683 61.403 1.00 24.85 80 ARG A C 1
ATOM 600 O O . ARG A 1 80 ? 22.387 6.287 60.364 1.00 22.94 80 ARG A O 1
ATOM 608 N N . ILE A 1 81 ? 22.989 4.968 62.099 1.00 23.00 81 ILE A N 1
ATOM 609 C CA . ILE A 1 81 ? 24.362 4.784 61.661 1.00 22.85 81 ILE A CA 1
ATOM 610 C C . ILE A 1 81 ? 24.468 3.373 61.114 1.00 22.07 81 ILE A C 1
ATOM 611 O O . ILE A 1 81 ? 24.075 2.414 61.778 1.00 23.19 81 ILE A O 1
ATOM 616 N N . ILE A 1 82 ? 24.993 3.257 59.900 1.00 21.90 82 ILE A N 1
ATOM 617 C CA . ILE A 1 82 ? 25.156 1.969 59.242 1.00 20.85 82 ILE A CA 1
ATOM 618 C C . ILE A 1 82 ? 26.639 1.738 58.982 1.00 21.34 82 ILE A C 1
ATOM 619 O O . ILE A 1 82 ? 27.272 2.482 58.229 1.00 21.44 82 ILE A O 1
ATOM 624 N N . LEU A 1 83 ? 27.188 0.709 59.619 1.00 19.44 83 LEU A N 1
ATOM 625 C CA . LEU A 1 83 ? 28.604 0.393 59.474 1.00 20.45 83 LEU A CA 1
ATOM 626 C C . LEU A 1 83 ? 28.827 -0.962 58.826 1.00 18.86 83 LEU A C 1
ATOM 627 O O . LEU A 1 83 ? 28.050 -1.893 59.040 1.00 17.78 83 LEU A O 1
ATOM 632 N N . ASN A 1 84 ? 29.898 -1.058 58.041 1.00 18.41 84 ASN A N 1
ATOM 633 C CA . ASN A 1 84 ? 30.260 -2.294 57.354 1.00 18.97 84 ASN A CA 1
ATOM 634 C C . ASN A 1 84 ? 29.052 -2.951 56.711 1.00 17.50 84 ASN A C 1
ATOM 635 O O . ASN A 1 84 ? 28.872 -4.161 56.825 1.00 18.93 84 ASN A O 1
ATOM 640 N N . PRO A 1 85 ? 28.210 -2.169 56.020 1.00 16.41 85 PRO A N 1
ATOM 641 C CA . PRO A 1 85 ? 27.036 -2.783 55.399 1.00 16.88 85 PRO A CA 1
ATOM 642 C C . PRO A 1 85 ? 27.380 -3.718 54.253 1.00 17.11 85 PRO A C 1
ATOM 643 O O . PRO A 1 85 ? 28.372 -3.531 53.561 1.00 16.91 85 PRO A O 1
ATOM 647 N N . VAL A 1 86 ? 26.544 -4.733 54.079 1.00 18.26 86 VAL A N 1
ATOM 648 C CA . VAL A 1 86 ? 26.692 -5.701 53.010 1.00 19.45 86 VAL A CA 1
ATOM 649 C C . VAL A 1 86 ? 25.282 -5.931 52.484 1.00 19.13 86 VAL A C 1
ATOM 650 O O . VAL A 1 86 ? 24.400 -6.374 53.217 1.00 19.12 86 VAL A O 1
ATOM 654 N N . ILE A 1 87 ? 25.077 -5.610 51.212 1.00 17.74 87 ILE A N 1
ATOM 655 C CA . ILE A 1 87 ? 23.774 -5.748 50.591 1.00 16.73 87 ILE A CA 1
ATOM 656 C C . ILE A 1 87 ? 23.711 -6.825 49.525 1.00 18.52 87 ILE A C 1
ATOM 657 O O . ILE A 1 87 ? 24.587 -6.918 48.667 1.00 19.50 87 ILE A O 1
ATOM 662 N N . THR A 1 88 ? 22.651 -7.626 49.587 1.00 18.92 88 THR A N 1
ATOM 663 C CA . THR A 1 88 ? 22.414 -8.678 48.620 1.00 19.74 88 THR A CA 1
ATOM 664 C C . THR A 1 88 ? 20.990 -8.494 48.109 1.00 20.54 88 THR A C 1
ATOM 665 O O . THR A 1 88 ? 20.037 -8.500 48.885 1.00 20.85 88 THR A O 1
ATOM 669 N N . PRO A 1 89 ? 20.828 -8.301 46.795 1.00 20.58 89 PRO A N 1
ATOM 670 C CA . PRO A 1 89 ? 19.475 -8.124 46.264 1.00 20.25 89 PRO A CA 1
ATOM 671 C C . PRO A 1 89 ? 18.674 -9.393 46.501 1.00 19.52 89 PRO A C 1
ATOM 672 O O . PRO A 1 89 ? 19.214 -10.493 46.429 1.00 17.94 89 PRO A O 1
ATOM 676 N N . LEU A 1 90 ? 17.388 -9.241 46.789 1.00 20.06 90 LEU A N 1
ATOM 677 C CA . LEU A 1 90 ? 16.528 -10.391 47.012 1.00 21.28 90 LEU A CA 1
ATOM 678 C C . LEU A 1 90 ? 15.585 -10.534 45.828 1.00 21.48 90 LEU A C 1
ATOM 679 O O . LEU A 1 90 ? 14.851 -11.517 45.717 1.00 23.01 90 LEU A O 1
ATOM 684 N N . THR A 1 91 ? 15.616 -9.554 44.932 1.00 21.02 91 THR A N 1
ATOM 685 C CA . THR A 1 91 ? 14.735 -9.574 43.776 1.00 19.11 91 THR A CA 1
ATOM 686 C C . THR A 1 91 ? 15.356 -8.954 42.535 1.00 19.80 91 THR A C 1
ATOM 687 O O . THR A 1 91 ? 16.340 -8.218 42.614 1.00 16.97 91 THR A O 1
ATOM 691 N N . LYS A 1 92 ? 14.770 -9.267 41.384 1.00 21.28 92 LYS A N 1
ATOM 692 C CA . LYS A 1 92 ? 15.222 -8.696 40.120 1.00 23.58 92 LYS A CA 1
ATOM 693 C C . LYS A 1 92 ? 14.314 -7.494 39.876 1.00 23.14 92 LYS A C 1
ATOM 694 O O . LYS A 1 92 ? 14.597 -6.645 39.032 1.00 23.00 92 LYS A O 1
ATOM 700 N N . ASP A 1 93 ? 13.219 -7.432 40.632 1.00 22.91 93 ASP A N 1
ATOM 701 C CA . ASP A 1 93 ? 12.273 -6.333 40.501 1.00 24.13 93 ASP A CA 1
ATOM 702 C C . ASP A 1 93 ? 12.915 -5.042 40.951 1.00 24.10 93 ASP A C 1
ATOM 703 O O . ASP A 1 93 ? 13.624 -4.999 41.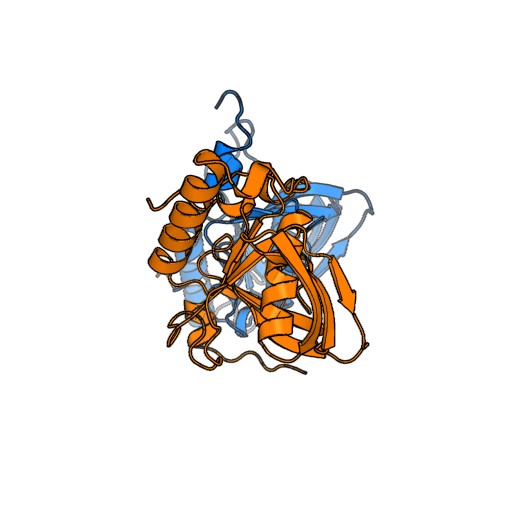961 1.00 21.92 93 ASP A O 1
ATOM 708 N N . THR A 1 94 ? 12.662 -3.983 40.197 1.00 23.04 94 THR A N 1
ATOM 709 C CA . THR A 1 94 ? 13.237 -2.696 40.524 1.00 25.14 94 THR A CA 1
ATOM 710 C C . THR A 1 94 ? 12.199 -1.597 40.507 1.00 25.22 94 THR A C 1
ATOM 711 O O . THR A 1 94 ? 11.131 -1.727 39.910 1.00 24.57 94 THR A O 1
ATOM 715 N N . SER A 1 95 ? 12.531 -0.516 41.190 1.00 26.36 95 SER A N 1
ATOM 716 C CA . SER A 1 95 ? 11.689 0.654 41.252 1.00 27.23 95 SER A CA 1
ATOM 717 C C . SER A 1 95 ? 12.611 1.747 40.747 1.00 27.51 95 SER A C 1
ATOM 718 O O . SER A 1 95 ? 13.739 1.895 41.226 1.00 28.46 95 SER A O 1
ATOM 721 N N . GLY A 1 96 ? 12.152 2.480 39.744 1.00 27.35 96 GLY A N 1
ATOM 722 C CA . GLY A 1 96 ? 12.966 3.541 39.199 1.00 25.77 96 GLY A CA 1
ATOM 723 C C . GLY A 1 96 ? 12.851 4.740 40.100 1.00 25.05 96 GLY A C 1
ATOM 724 O O . GLY A 1 96 ? 11.830 4.934 40.759 1.00 26.77 96 GLY A O 1
ATOM 725 N N . PHE A 1 97 ? 13.895 5.551 40.139 1.00 23.13 97 PHE A N 1
ATOM 726 C CA . PHE A 1 97 ? 13.869 6.728 40.981 1.00 20.99 97 PHE A CA 1
ATOM 727 C C . PHE A 1 97 ? 14.881 7.734 40.467 1.00 19.04 97 PHE A C 1
ATOM 728 O O . PHE A 1 97 ? 16.004 7.376 40.113 1.00 18.66 97 PHE A O 1
ATOM 736 N N . TRP A 1 98 ? 14.471 8.992 40.408 1.00 17.40 98 TRP A N 1
ATOM 737 C CA . TRP A 1 98 ? 15.361 10.040 39.960 1.00 18.58 98 TRP A CA 1
ATOM 738 C C . TRP A 1 98 ? 16.259 10.400 41.119 1.00 19.41 98 TRP A C 1
ATOM 739 O O . TRP A 1 98 ? 15.939 11.276 41.923 1.00 22.62 98 TRP A O 1
ATOM 750 N N . GLU A 1 99 ? 17.389 9.714 41.201 1.00 19.26 99 GLU A N 1
ATOM 751 C CA . GLU A 1 99 ? 18.339 9.947 42.268 1.00 18.55 99 GLU A CA 1
ATOM 752 C C . GLU A 1 99 ? 19.239 11.152 42.076 1.00 19.27 99 GLU A C 1
ATOM 753 O O . GLU A 1 99 ? 19.502 11.599 40.955 1.00 18.67 99 GLU A O 1
ATOM 759 N N . GLY A 1 100 ? 19.699 11.672 43.206 1.00 17.68 100 GLY A N 1
ATOM 760 C CA . GLY A 1 100 ? 20.619 12.785 43.219 1.00 17.11 100 GLY A CA 1
ATOM 761 C C . GLY A 1 100 ? 21.700 12.353 44.191 1.00 18.98 100 GLY A C 1
ATOM 762 O O . GLY A 1 100 ? 21.546 11.343 44.892 1.00 19.85 100 GLY A O 1
ATOM 763 N N . CYS A 1 101 ? 22.792 13.100 44.246 1.00 18.54 101 CYS A N 1
ATOM 764 C CA . CYS A 1 101 ? 23.875 12.767 45.144 1.00 17.61 101 CYS A CA 1
ATOM 765 C C . CYS A 1 101 ? 24.566 14.041 45.573 1.00 19.58 101 CYS A C 1
ATOM 766 O O . CYS A 1 101 ? 24.816 14.923 44.752 1.00 18.91 101 CYS A O 1
ATOM 769 N N . LEU A 1 102 ? 24.866 14.136 46.864 1.00 18.93 102 LEU A N 1
ATOM 770 C CA . LEU A 1 102 ? 25.538 15.305 47.406 1.00 19.33 102 LEU A CA 1
ATOM 771 C C . LEU A 1 102 ? 26.895 15.500 46.748 1.00 18.48 102 LEU A C 1
ATOM 772 O O . LEU A 1 102 ? 27.443 16.598 46.760 1.00 21.05 102 LEU A O 1
ATOM 777 N N . SER A 1 103 ? 27.440 14.431 46.183 1.00 17.73 103 SER A N 1
ATOM 778 C CA . SER A 1 103 ? 28.731 14.511 45.512 1.00 18.37 103 SER A CA 1
ATOM 779 C C . SER A 1 103 ? 28.563 14.824 44.022 1.00 19.24 103 SER A C 1
ATOM 780 O O . SER A 1 103 ? 29.546 14.982 43.303 1.00 20.48 103 SER A O 1
ATOM 783 N N . VAL A 1 104 ? 27.315 14.907 43.568 1.00 17.76 104 VAL A N 1
ATOM 784 C CA . VAL A 1 104 ? 27.008 15.227 42.174 1.00 16.83 104 VAL A CA 1
ATOM 785 C C . VAL A 1 104 ? 25.963 16.333 42.246 1.00 16.88 104 VAL A C 1
ATOM 786 O O . VAL A 1 104 ? 24.817 16.169 41.825 1.00 16.77 104 VAL A O 1
ATOM 790 N N . PRO A 1 105 ? 26.358 17.491 42.789 1.00 18.23 105 PRO A N 1
ATOM 791 C CA . PRO A 1 105 ? 25.474 18.646 42.945 1.00 18.06 105 PRO A CA 1
ATOM 792 C C . PRO A 1 105 ? 24.829 19.205 41.677 1.00 18.79 105 PRO A C 1
ATOM 793 O O . PRO A 1 105 ? 25.468 19.323 40.634 1.00 17.57 105 PRO A O 1
ATOM 797 N N . GLY A 1 106 ? 23.546 19.539 41.790 1.00 19.64 106 GLY A N 1
ATOM 798 C CA . GLY A 1 106 ? 22.809 20.129 40.688 1.00 19.45 106 GLY A CA 1
ATOM 799 C C . GLY A 1 106 ? 22.290 19.190 39.624 1.00 18.88 106 GLY A C 1
ATOM 800 O O . GLY A 1 106 ? 21.791 19.635 38.597 1.00 18.80 106 GLY A O 1
ATOM 801 N N . MET A 1 107 ? 22.390 17.890 39.859 1.00 20.06 107 MET A N 1
ATOM 802 C CA . MET A 1 107 ? 21.920 16.940 38.870 1.00 19.51 107 MET A CA 1
ATOM 803 C C . MET A 1 107 ? 21.143 15.794 39.471 1.00 21.19 107 MET A C 1
ATOM 804 O O . MET A 1 107 ? 21.049 15.644 40.690 1.00 21.74 107 MET A O 1
ATOM 809 N N . ARG A 1 108 ? 20.586 14.983 38.586 1.00 19.48 108 ARG A N 1
ATOM 810 C CA . ARG A 1 108 ? 19.874 13.800 38.994 1.00 19.74 108 ARG A CA 1
ATOM 811 C C . ARG A 1 108 ? 19.709 12.886 37.802 1.00 18.75 108 ARG A C 1
ATOM 812 O O . ARG A 1 108 ? 19.767 13.316 36.646 1.00 18.27 108 ARG A O 1
ATOM 820 N N . GLY A 1 109 ? 19.550 11.606 38.094 1.00 18.15 109 GLY A N 1
ATOM 821 C CA . GLY A 1 109 ? 19.430 10.633 37.038 1.00 17.34 109 GLY A CA 1
ATOM 822 C C . GLY A 1 109 ? 18.538 9.500 37.452 1.00 18.77 109 GLY A C 1
ATOM 823 O O . GLY A 1 109 ? 18.392 9.193 38.641 1.00 18.55 109 GLY A O 1
ATOM 824 N N . TYR A 1 110 ? 17.936 8.871 36.456 1.00 17.44 110 TYR A N 1
ATOM 825 C CA . TYR A 1 110 ? 17.036 7.772 36.707 1.00 17.43 110 TYR A CA 1
ATOM 826 C C . TYR A 1 110 ? 17.830 6.510 36.957 1.00 16.90 110 TYR A C 1
ATOM 827 O O . TYR A 1 110 ? 18.653 6.106 36.133 1.00 17.51 110 TYR A O 1
ATOM 836 N N . VAL A 1 111 ? 17.580 5.887 38.101 1.00 17.42 111 VAL A N 1
ATOM 837 C CA . VAL A 1 111 ? 18.271 4.662 38.467 1.00 15.87 111 VAL A CA 1
ATOM 838 C C . VAL A 1 111 ? 17.255 3.618 38.911 1.00 16.55 111 VAL A C 1
ATOM 839 O O . VAL A 1 111 ? 16.317 3.923 39.639 1.00 15.35 111 VAL A O 1
ATOM 843 N N . GLU A 1 112 ? 17.433 2.388 38.450 1.00 17.05 112 GLU A N 1
ATOM 844 C CA . GLU A 1 112 ? 16.545 1.310 38.843 1.00 17.64 112 GLU A CA 1
ATOM 845 C C . GLU A 1 112 ? 17.367 0.321 39.645 1.00 17.21 112 GLU A C 1
ATOM 846 O O . GLU A 1 112 ? 18.286 -0.297 39.121 1.00 18.52 112 GLU A O 1
ATOM 852 N N . ARG A 1 113 ? 17.045 0.193 40.925 1.00 18.06 113 ARG A N 1
ATOM 853 C CA . ARG A 1 113 ? 17.763 -0.717 41.804 1.00 17.32 113 ARG A CA 1
ATOM 854 C C . ARG A 1 113 ? 16.783 -1.751 42.328 1.00 18.26 113 ARG A C 1
ATOM 855 O O . ARG A 1 113 ? 15.576 -1.513 42.349 1.00 19.36 113 ARG A O 1
ATOM 863 N N . PRO A 1 114 ? 17.285 -2.926 42.735 1.00 19.30 114 PRO A N 1
ATOM 864 C CA . PRO A 1 114 ? 16.379 -3.951 43.260 1.00 19.24 114 PRO A CA 1
ATOM 865 C C . PRO A 1 114 ? 15.582 -3.290 44.377 1.00 19.78 114 PRO A C 1
ATOM 866 O O . PRO A 1 114 ? 16.149 -2.565 45.195 1.00 19.85 114 PRO A O 1
ATOM 870 N N . ASN A 1 115 ? 14.273 -3.512 44.404 1.00 19.72 115 ASN A N 1
ATOM 871 C CA . ASN A 1 115 ? 13.441 -2.890 45.425 1.00 20.75 115 ASN A CA 1
ATOM 872 C C . ASN A 1 115 ? 13.271 -3.745 46.679 1.00 22.36 115 ASN A C 1
ATOM 873 O O . ASN A 1 115 ? 12.407 -3.483 47.513 1.00 22.47 115 ASN A O 1
ATOM 878 N N . GLN A 1 116 ? 14.096 -4.777 46.796 1.00 23.89 116 GLN A N 1
ATOM 879 C CA . GLN A 1 116 ? 14.078 -5.650 47.957 1.00 24.41 116 GLN A CA 1
ATOM 880 C C . GLN A 1 116 ? 15.486 -6.190 48.127 1.00 23.96 116 GLN A C 1
ATOM 881 O O . GLN A 1 116 ? 16.017 -6.865 47.244 1.00 23.24 116 GLN A O 1
ATOM 887 N N . ILE A 1 117 ? 16.095 -5.869 49.263 1.00 23.13 117 ILE A N 1
ATOM 888 C CA . ILE A 1 117 ? 17.451 -6.306 49.537 1.00 23.94 117 ILE A CA 1
ATOM 889 C C . ILE A 1 117 ? 17.620 -6.850 50.947 1.00 24.93 117 ILE A C 1
ATOM 890 O O . ILE A 1 117 ? 16.764 -6.671 51.821 1.00 24.85 117 ILE A O 1
ATOM 895 N N . ARG A 1 118 ? 18.746 -7.522 51.145 1.00 23.66 118 ARG A N 1
ATOM 896 C CA . ARG A 1 118 ? 19.113 -8.057 52.438 1.00 23.93 118 ARG A CA 1
ATOM 897 C C . ARG A 1 118 ? 20.318 -7.225 52.827 1.00 23.07 118 ARG A C 1
ATOM 898 O O . ARG A 1 118 ? 21.277 -7.116 52.060 1.00 22.76 118 ARG A O 1
ATOM 906 N N . MET A 1 119 ? 20.278 -6.621 54.002 1.00 21.83 119 MET A N 1
ATOM 907 C CA . MET A 1 119 ? 21.414 -5.840 54.433 1.00 21.02 119 MET A CA 1
ATOM 908 C C . MET A 1 119 ? 21.887 -6.314 55.790 1.00 21.95 119 MET A C 1
ATOM 909 O O . MET A 1 119 ? 21.094 -6.548 56.699 1.00 21.63 119 MET A O 1
ATOM 914 N N . GLN A 1 120 ? 23.194 -6.479 55.904 1.00 23.16 120 GLN A N 1
ATOM 915 C CA . GLN A 1 120 ? 23.803 -6.904 57.146 1.00 23.71 120 GLN A CA 1
ATOM 916 C C . GLN A 1 120 ? 24.680 -5.734 57.527 1.00 22.56 120 GLN A C 1
ATOM 917 O O . GLN A 1 120 ? 25.396 -5.189 56.682 1.00 21.90 120 GLN A O 1
ATOM 923 N N . TRP A 1 121 ? 24.622 -5.332 58.787 1.00 21.35 121 TRP A N 1
ATOM 924 C CA . TRP A 1 121 ? 25.437 -4.223 59.226 1.00 20.88 121 TRP A CA 1
ATOM 925 C C . TRP A 1 121 ? 25.524 -4.150 60.737 1.00 21.40 121 TRP A C 1
ATOM 926 O O . TRP A 1 121 ? 24.888 -4.920 61.454 1.00 21.41 121 TRP A O 1
ATOM 937 N N . MET A 1 122 ? 26.325 -3.205 61.204 1.00 23.19 122 MET A N 1
ATOM 938 C CA . MET A 1 122 ? 26.530 -2.982 62.621 1.00 23.30 122 MET A CA 1
ATOM 939 C C . MET A 1 122 ? 26.288 -1.506 62.896 1.00 23.69 122 MET A C 1
ATOM 940 O O . MET A 1 122 ? 26.677 -0.660 62.090 1.00 24.72 122 MET A O 1
ATOM 945 N N . ASP A 1 123 ? 25.634 -1.186 64.010 1.00 22.80 123 ASP A N 1
ATOM 946 C CA . ASP A 1 123 ? 25.405 0.216 64.326 1.00 23.43 123 ASP A CA 1
ATOM 947 C C . ASP A 1 123 ? 26.526 0.694 65.239 1.00 23.37 123 ASP A C 1
ATOM 948 O O . ASP A 1 123 ? 27.471 -0.057 65.501 1.00 21.78 123 ASP A O 1
ATOM 953 N N . GLU A 1 124 ? 26.438 1.937 65.708 1.00 23.94 124 GLU A N 1
ATOM 954 C CA . GLU A 1 124 ? 27.477 2.485 66.576 1.00 25.87 124 GLU A CA 1
ATOM 955 C C . GLU A 1 124 ? 27.548 1.821 67.947 1.00 26.23 124 GLU A C 1
ATOM 956 O O . GLU A 1 124 ? 28.506 2.033 68.685 1.00 27.58 124 GLU A O 1
ATOM 962 N N . LYS A 1 125 ? 26.543 1.027 68.291 1.00 26.84 125 LYS A N 1
ATOM 963 C CA . LYS A 1 125 ? 26.529 0.354 69.588 1.00 28.96 125 LYS A CA 1
ATOM 964 C C . LYS A 1 125 ? 27.110 -1.049 69.474 1.00 29.89 125 LYS A C 1
ATOM 965 O O . LYS A 1 125 ? 27.163 -1.793 70.453 1.00 30.97 125 LYS A O 1
ATOM 971 N N . GLY A 1 126 ? 27.542 -1.408 68.271 1.00 30.15 126 GLY A N 1
ATOM 972 C CA . GLY A 1 126 ? 28.105 -2.726 68.061 1.00 28.99 126 GLY A CA 1
ATOM 973 C C . GLY A 1 126 ? 27.031 -3.741 67.734 1.00 29.03 126 GLY A C 1
ATOM 974 O O . GLY A 1 126 ? 27.325 -4.916 67.519 1.00 29.70 126 GLY A O 1
ATOM 975 N N . ASN A 1 127 ? 25.780 -3.297 67.697 1.00 28.74 127 ASN A N 1
ATOM 976 C CA . ASN A 1 127 ? 24.684 -4.205 67.381 1.00 30.74 127 ASN A CA 1
ATOM 977 C C . ASN A 1 127 ? 24.800 -4.702 65.946 1.00 30.68 127 ASN A C 1
ATOM 978 O O . ASN A 1 127 ? 25.163 -3.947 65.051 1.00 30.61 127 ASN A O 1
ATOM 983 N N . GLN A 1 128 ? 24.492 -5.976 65.737 1.00 31.59 128 GLN A N 1
ATOM 984 C CA . GLN A 1 128 ? 24.543 -6.569 64.407 1.00 32.71 128 GLN A CA 1
ATOM 985 C C . GLN A 1 128 ? 23.127 -6.713 63.879 1.00 32.75 128 GLN A C 1
ATOM 986 O O . GLN A 1 128 ? 22.223 -7.127 64.605 1.00 33.27 128 GLN A O 1
ATOM 992 N N . PHE A 1 129 ? 22.933 -6.371 62.613 1.00 31.84 129 PHE A N 1
ATOM 993 C CA . PHE A 1 129 ? 21.618 -6.485 62.016 1.00 31.24 129 PHE A CA 1
ATOM 994 C C . PHE A 1 129 ? 21.699 -7.257 60.714 1.00 31.62 129 PHE A C 1
ATOM 995 O O . PHE A 1 129 ? 22.715 -7.242 60.024 1.00 30.15 129 PHE A O 1
ATOM 1003 N N . ASP A 1 130 ? 20.609 -7.937 60.397 1.00 32.84 130 ASP A N 1
ATOM 1004 C CA . ASP A 1 130 ? 20.494 -8.723 59.184 1.00 32.58 130 ASP A CA 1
ATOM 1005 C C . ASP A 1 130 ? 19.012 -8.653 58.869 1.00 32.31 130 ASP A C 1
ATOM 1006 O O . ASP A 1 130 ? 18.236 -9.500 59.307 1.00 32.19 130 ASP A O 1
ATOM 1011 N N . GLU A 1 131 ? 18.628 -7.632 58.114 1.00 32.27 131 GLU A N 1
ATOM 1012 C CA . GLU A 1 131 ? 17.231 -7.412 57.779 1.00 31.27 131 GLU A CA 1
ATOM 1013 C C . GLU A 1 131 ? 16.941 -7.376 56.288 1.00 30.44 131 GLU A C 1
ATOM 1014 O O . GLU A 1 131 ? 17.840 -7.265 55.452 1.00 30.07 131 GLU A O 1
ATOM 1020 N N . THR A 1 132 ? 15.658 -7.464 55.972 1.00 29.53 132 THR A N 1
ATOM 1021 C CA . THR A 1 132 ? 15.189 -7.383 54.604 1.00 28.67 132 THR A CA 1
ATOM 1022 C C . THR A 1 132 ? 14.685 -5.953 54.485 1.00 27.77 132 THR A C 1
ATOM 1023 O O . THR A 1 132 ? 13.767 -5.552 55.201 1.00 27.88 132 THR A O 1
ATOM 1027 N N . ILE A 1 133 ? 15.308 -5.178 53.606 1.00 27.08 133 ILE A N 1
ATOM 1028 C CA . ILE A 1 133 ? 14.919 -3.786 53.409 1.00 25.60 133 ILE A CA 1
ATOM 1029 C C . ILE A 1 133 ? 14.220 -3.661 52.070 1.00 24.97 133 ILE A C 1
ATOM 1030 O O . ILE A 1 133 ? 14.563 -4.363 51.120 1.00 26.05 133 ILE A O 1
ATOM 1035 N N . ASP A 1 134 ? 13.238 -2.775 51.982 1.00 24.99 134 ASP A N 1
ATOM 1036 C CA . ASP A 1 134 ? 12.546 -2.593 50.716 1.00 25.66 134 ASP A CA 1
ATOM 1037 C C . ASP A 1 134 ? 12.120 -1.148 50.499 1.00 24.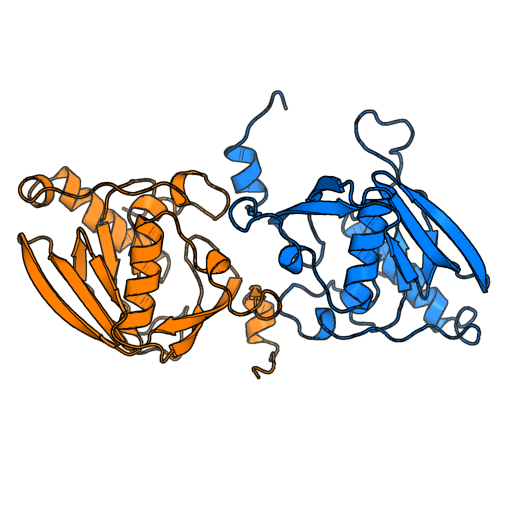58 134 ASP A C 1
ATOM 1038 O O . ASP A 1 134 ? 12.365 -0.282 51.339 1.00 25.37 134 ASP A O 1
ATOM 1043 N N . GLY A 1 135 ? 11.494 -0.889 49.359 1.00 22.80 135 GLY A N 1
ATOM 1044 C CA . GLY A 1 135 ? 11.045 0.454 49.069 1.00 21.88 135 GLY A CA 1
ATOM 1045 C C . GLY A 1 135 ? 12.162 1.477 49.072 1.00 22.26 135 GLY A C 1
ATOM 1046 O O . GLY A 1 135 ? 13.315 1.166 48.750 1.00 21.01 135 GLY A O 1
ATOM 1047 N N . TYR A 1 136 ? 11.804 2.699 49.455 1.00 21.32 136 TYR A N 1
ATOM 1048 C CA . TYR A 1 136 ? 12.719 3.826 49.494 1.00 21.64 136 TYR A CA 1
ATOM 1049 C C . TYR A 1 136 ? 14.008 3.580 50.263 1.00 21.51 136 TYR A C 1
ATOM 1050 O O . TYR A 1 136 ? 15.089 3.887 49.773 1.00 23.33 136 TYR A O 1
ATOM 1059 N N . LYS A 1 137 ? 13.900 3.034 51.469 1.00 22.78 137 LYS A N 1
ATOM 1060 C CA . LYS A 1 137 ? 15.086 2.774 52.272 1.00 23.65 137 LYS A CA 1
ATOM 1061 C C . LYS A 1 137 ? 16.036 1.858 51.519 1.00 22.62 137 LYS A C 1
ATOM 1062 O O . LYS A 1 137 ? 17.254 1.992 51.620 1.00 23.81 137 LYS A O 1
ATOM 1068 N N . ALA A 1 138 ? 15.475 0.929 50.757 1.00 21.91 138 ALA A N 1
ATOM 1069 C CA . ALA A 1 138 ? 16.299 0.004 49.989 1.00 21.18 138 ALA A CA 1
ATOM 1070 C C . ALA A 1 138 ? 17.137 0.780 48.971 1.00 19.75 138 ALA A C 1
ATOM 1071 O O . ALA A 1 138 ? 18.310 0.478 48.765 1.00 19.49 138 ALA A O 1
ATOM 1073 N N . ILE A 1 139 ? 16.530 1.788 48.349 1.00 19.31 139 ILE A N 1
ATOM 1074 C CA . ILE A 1 139 ? 17.224 2.609 47.363 1.00 18.85 139 ILE A CA 1
ATOM 1075 C C . ILE A 1 139 ? 18.303 3.442 48.041 1.00 18.59 139 ILE A C 1
ATOM 1076 O O . ILE A 1 139 ? 19.439 3.504 47.571 1.00 20.12 139 ILE A O 1
ATOM 1081 N N . VAL A 1 140 ? 17.939 4.085 49.145 1.00 18.39 140 VAL A N 1
ATOM 1082 C CA . VAL A 1 140 ? 18.878 4.917 49.883 1.00 17.54 140 VAL A CA 1
ATOM 1083 C C . VAL A 1 140 ? 20.068 4.095 50.354 1.00 17.58 140 VAL A C 1
ATOM 1084 O O . VAL A 1 140 ? 21.218 4.496 50.182 1.00 18.49 140 VAL A O 1
ATOM 1088 N N . TYR A 1 141 ? 19.791 2.937 50.942 1.00 16.67 141 TYR A N 1
ATOM 1089 C CA . TYR A 1 141 ? 20.859 2.085 51.444 1.00 16.11 141 TYR A CA 1
ATOM 1090 C C . TYR A 1 141 ? 21.808 1.632 50.352 1.00 14.81 141 TYR A C 1
ATOM 1091 O O . TYR A 1 141 ? 23.022 1.664 50.529 1.00 13.35 141 TYR A O 1
ATOM 1100 N N . GLN A 1 142 ? 21.261 1.207 49.219 1.00 15.25 142 GLN A N 1
ATOM 1101 C CA . GLN A 1 142 ? 22.110 0.767 48.125 1.00 15.32 142 GLN A CA 1
ATOM 1102 C C . GLN A 1 142 ? 22.931 1.947 47.621 1.00 14.90 142 GLN A C 1
ATOM 1103 O O . GLN A 1 142 ? 24.128 1.824 47.379 1.00 16.76 142 GLN A O 1
ATOM 1109 N N . HIS A 1 143 ? 22.288 3.100 47.490 1.00 15.48 143 HIS A N 1
ATOM 1110 C CA . HIS A 1 143 ? 22.973 4.300 47.032 1.00 16.04 143 HIS A CA 1
ATOM 1111 C C . HIS A 1 143 ? 24.148 4.598 47.951 1.00 18.30 143 HIS A C 1
ATOM 1112 O O . HIS A 1 143 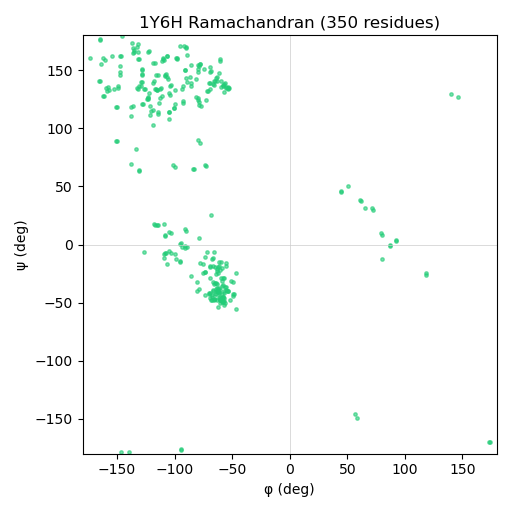? 25.273 4.831 47.496 1.00 18.56 143 HIS A O 1
ATOM 1119 N N . GLU A 1 144 ? 23.876 4.581 49.252 1.00 18.28 144 GLU A N 1
ATOM 1120 C CA . GLU A 1 144 ? 24.890 4.870 50.256 1.00 20.10 144 GLU A CA 1
ATOM 1121 C C . GLU A 1 144 ? 26.014 3.863 50.294 1.00 18.61 144 GLU A C 1
ATOM 1122 O O . GLU A 1 144 ? 27.177 4.239 50.346 1.00 20.17 144 GLU A O 1
ATOM 1128 N N . CYS A 1 145 ? 25.664 2.585 50.282 1.00 18.84 145 CYS A N 1
ATOM 1129 C CA . CYS A 1 145 ? 26.659 1.531 50.312 1.00 19.88 145 CYS A CA 1
ATOM 1130 C C . CYS A 1 145 ? 27.521 1.545 49.058 1.00 18.97 145 CYS A C 1
ATOM 1131 O O . CYS A 1 145 ? 28.705 1.213 49.119 1.00 20.36 145 CYS A O 1
ATOM 1134 N N . ASP A 1 146 ? 26.933 1.924 47.924 1.00 17.82 146 ASP A N 1
ATOM 1135 C CA . ASP A 1 146 ? 27.689 2.001 46.675 1.00 15.82 146 ASP A CA 1
ATOM 1136 C C . ASP A 1 146 ? 28.912 2.882 46.900 1.00 14.65 146 ASP A C 1
ATOM 1137 O O . ASP A 1 146 ? 30.008 2.579 46.418 1.00 13.95 146 ASP A O 1
ATOM 1142 N N . HIS A 1 147 ? 28.709 3.966 47.646 1.00 12.98 147 HIS A N 1
ATOM 1143 C CA . HIS A 1 147 ? 29.773 4.906 47.963 1.00 13.60 147 HIS A CA 1
ATOM 1144 C C . HIS A 1 147 ? 30.952 4.203 48.615 1.00 14.07 147 HIS A C 1
ATOM 1145 O O . HIS A 1 147 ? 32.110 4.557 48.376 1.00 12.37 147 HIS A O 1
ATOM 1152 N N . LEU A 1 148 ? 30.649 3.210 49.443 1.00 13.57 148 LEU A N 1
ATOM 1153 C CA . LEU A 1 148 ? 31.686 2.463 50.145 1.00 16.87 148 LEU A CA 1
ATOM 1154 C C . LEU A 1 148 ? 32.493 1.593 49.188 1.00 18.74 148 LEU A C 1
ATOM 1155 O O . LEU A 1 148 ? 33.599 1.159 49.521 1.00 17.80 148 LEU A O 1
ATOM 1160 N N . GLN A 1 149 ? 31.932 1.348 48.006 1.00 19.42 149 GLN A N 1
ATOM 1161 C CA . GLN A 1 149 ? 32.590 0.547 46.977 1.00 19.83 149 GLN A CA 1
ATOM 1162 C C . GLN A 1 149 ? 33.123 1.465 45.883 1.00 19.25 149 GLN A C 1
ATOM 1163 O O . GLN A 1 149 ? 33.528 1.004 44.822 1.00 19.16 149 GLN A O 1
ATOM 1169 N N . GLY A 1 150 ? 33.106 2.767 46.145 1.00 19.51 150 GLY A N 1
ATOM 1170 C CA . GLY A 1 150 ? 33.592 3.728 45.173 1.00 18.18 150 GLY A CA 1
ATOM 1171 C C . GLY A 1 150 ? 32.659 3.849 43.985 1.00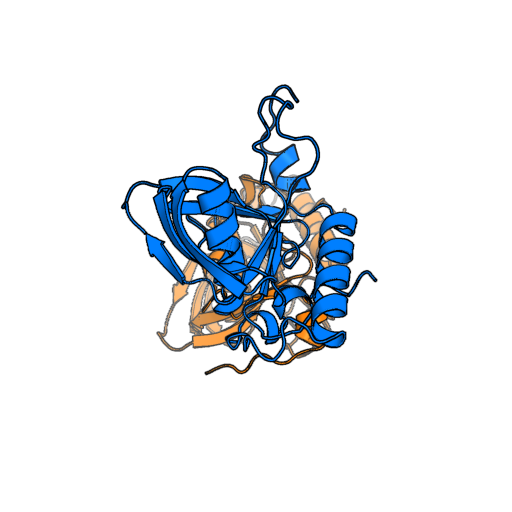 17.23 150 GLY A C 1
ATOM 1172 O O . GLY A 1 150 ? 33.088 4.129 42.876 1.00 18.75 150 GLY A O 1
ATOM 1173 N N . ILE A 1 151 ? 31.373 3.647 44.226 1.00 16.91 151 ILE A N 1
ATOM 1174 C CA . ILE A 1 151 ? 30.384 3.714 43.167 1.00 16.02 151 ILE A CA 1
ATOM 1175 C C . ILE A 1 151 ? 29.405 4.855 43.376 1.00 16.11 151 ILE A C 1
ATOM 1176 O O . ILE A 1 151 ? 28.894 5.047 44.482 1.00 16.43 151 ILE A O 1
ATOM 1181 N N . LEU A 1 152 ? 29.160 5.616 42.309 1.00 14.85 152 LEU A N 1
ATOM 1182 C CA . LEU A 1 152 ? 28.218 6.729 42.347 1.00 14.52 152 LEU A CA 1
ATOM 1183 C C . LEU A 1 152 ? 27.024 6.310 41.494 1.00 14.80 152 LEU A C 1
ATOM 1184 O O . LEU A 1 152 ? 27.135 5.403 40.665 1.00 15.41 152 LEU A O 1
ATOM 1189 N N . TYR A 1 153 ? 25.879 6.958 41.686 1.00 15.03 153 TYR A N 1
ATOM 1190 C CA . TYR A 1 153 ? 24.694 6.569 40.929 1.00 15.21 153 TYR A CA 1
ATOM 1191 C C . TYR A 1 153 ? 24.851 6.776 39.426 1.00 15.77 153 TYR A C 1
ATOM 1192 O O . TYR A 1 153 ? 24.161 6.126 38.636 1.00 14.01 153 TYR A O 1
ATOM 1201 N N . VAL A 1 154 ? 25.755 7.666 39.024 1.00 16.31 154 VAL A N 1
ATOM 1202 C CA . VAL A 1 154 ? 25.955 7.901 37.596 1.00 16.74 154 VAL A CA 1
ATOM 1203 C C . VAL A 1 154 ? 26.507 6.636 36.959 1.00 17.06 154 VAL A C 1
ATOM 1204 O O . VAL A 1 154 ? 26.427 6.455 35.749 1.00 16.13 154 VAL A O 1
ATOM 1208 N N . ASP A 1 155 ? 27.062 5.753 37.786 1.00 16.73 155 ASP A N 1
ATOM 1209 C CA . ASP A 1 155 ? 27.612 4.498 37.284 1.00 17.09 155 ASP A CA 1
ATOM 1210 C C . ASP A 1 155 ? 26.475 3.531 37.011 1.00 16.68 155 ASP A C 1
ATOM 1211 O O . ASP A 1 155 ? 26.659 2.536 36.319 1.00 17.66 155 ASP A O 1
ATOM 1216 N N . ARG A 1 156 ? 25.301 3.827 37.562 1.00 17.47 156 ARG A N 1
ATOM 1217 C CA . ARG A 1 156 ? 24.142 2.954 37.414 1.00 18.81 156 ARG A CA 1
ATOM 1218 C C . ARG A 1 156 ? 22.951 3.576 36.697 1.00 19.21 156 ARG A C 1
ATOM 1219 O O . ARG A 1 156 ? 21.831 3.081 36.799 1.00 21.44 156 ARG A O 1
ATOM 1227 N N . LEU A 1 157 ? 23.178 4.661 35.977 1.00 19.29 157 LEU A N 1
ATOM 1228 C CA . LEU A 1 157 ? 22.089 5.300 35.254 1.00 18.97 157 LEU A CA 1
ATOM 1229 C C . LEU A 1 157 ? 21.420 4.298 34.327 1.00 20.01 157 LEU A C 1
ATOM 1230 O O . LEU A 1 157 ? 22.089 3.515 33.654 1.00 19.96 157 LEU A O 1
ATOM 1235 N N . LYS A 1 158 ? 20.094 4.306 34.311 1.00 21.39 158 LYS A N 1
ATOM 1236 C CA . LYS A 1 158 ? 19.354 3.414 33.437 1.00 22.84 158 LYS A CA 1
ATOM 1237 C C . LYS A 1 158 ? 19.702 3.797 32.006 1.00 23.33 158 LYS A C 1
ATOM 1238 O O . LYS A 1 158 ? 19.883 2.945 31.137 1.00 25.36 158 LYS A O 1
ATOM 1244 N N . ASP A 1 159 ? 19.805 5.099 31.777 1.00 22.30 159 ASP A N 1
ATOM 1245 C CA . ASP A 1 159 ? 20.108 5.617 30.457 1.00 21.81 159 ASP A CA 1
ATOM 1246 C C . ASP A 1 159 ? 20.597 7.054 30.562 1.00 19.12 159 ASP A C 1
ATOM 1247 O O . ASP A 1 159 ? 19.953 7.898 31.177 1.00 19.60 159 ASP A O 1
ATOM 1252 N N . THR A 1 160 ? 21.746 7.328 29.961 1.00 18.47 160 THR A N 1
ATOM 1253 C CA . THR A 1 160 ? 22.321 8.665 30.010 1.00 19.15 160 THR A CA 1
ATOM 1254 C C . THR A 1 160 ? 21.383 9.752 29.500 1.00 18.44 160 THR A C 1
ATOM 1255 O O . THR A 1 160 ? 21.603 10.938 29.758 1.00 18.79 160 THR A O 1
ATOM 1259 N N . LYS A 1 161 ? 20.335 9.356 28.785 1.00 17.39 161 LYS A N 1
ATOM 1260 C CA . LYS A 1 161 ? 19.363 10.333 28.315 1.00 19.37 161 LYS A CA 1
ATOM 1261 C C . LYS A 1 161 ? 18.476 10.766 29.486 1.00 18.48 161 LYS A C 1
ATOM 1262 O O . LYS A 1 161 ? 17.911 11.853 29.467 1.00 18.85 161 LYS A O 1
ATOM 1268 N N . LEU A 1 162 ? 18.362 9.913 30.503 1.00 18.86 162 LEU A N 1
ATOM 1269 C CA . LEU A 1 162 ? 17.554 10.217 31.688 1.00 19.75 162 LEU A CA 1
ATOM 1270 C C . LEU A 1 162 ? 18.523 10.687 32.759 1.00 20.77 162 LEU A C 1
ATOM 1271 O O . LEU A 1 162 ? 18.714 10.031 33.789 1.00 20.08 162 LEU A O 1
ATOM 1276 N N . PHE A 1 163 ? 19.123 11.843 32.501 1.00 19.33 163 PHE A N 1
ATOM 1277 C CA . PHE A 1 163 ? 20.131 12.405 33.379 1.00 19.10 163 PHE A CA 1
ATOM 1278 C C . PHE A 1 163 ? 20.293 13.862 32.966 1.00 18.79 163 PHE A C 1
ATOM 1279 O O . PHE A 1 163 ? 20.256 14.180 31.779 1.00 19.15 163 PHE A O 1
ATOM 1287 N N . GLY A 1 164 ? 20.457 14.753 33.934 1.00 18.74 164 GLY A N 1
ATOM 1288 C CA . GLY A 1 164 ? 20.613 16.149 33.587 1.00 18.86 164 GLY A CA 1
ATOM 1289 C C . GLY A 1 164 ? 20.626 17.052 34.794 1.00 20.15 164 GLY A C 1
ATOM 1290 O O . GLY A 1 164 ? 20.694 16.581 35.930 1.00 20.59 164 GLY A O 1
ATOM 1291 N N . PHE A 1 165 ? 20.564 18.356 34.552 1.00 19.16 165 PHE A N 1
ATOM 1292 C CA . PHE A 1 165 ? 20.567 19.308 35.645 1.00 21.83 165 PHE A CA 1
ATOM 1293 C C . PHE A 1 165 ? 19.176 19.528 36.179 1.00 21.23 165 PHE A C 1
ATOM 1294 O O . PHE A 1 165 ? 18.211 19.622 35.423 1.00 20.76 165 PHE A O 1
ATOM 1302 N N . ASN A 1 166 ? 19.092 19.608 37.497 1.00 20.93 166 ASN A N 1
ATOM 1303 C CA . ASN A 1 166 ? 17.825 19.785 38.171 1.00 21.47 166 ASN A CA 1
ATOM 1304 C C . ASN A 1 166 ? 16.941 20.860 37.581 1.00 21.61 166 ASN A C 1
ATOM 1305 O O . ASN A 1 166 ? 15.805 20.595 37.205 1.00 21.07 166 ASN A O 1
ATOM 1310 N N . GLU A 1 167 ? 17.462 22.074 37.483 1.00 23.55 167 GLU A N 1
ATOM 1311 C CA . GLU A 1 167 ? 16.669 23.168 36.955 1.00 25.26 167 GLU A CA 1
ATOM 1312 C C . GLU A 1 167 ? 16.272 22.957 35.502 1.00 23.97 167 GLU A C 1
ATOM 1313 O O . GLU A 1 167 ? 15.189 23.365 35.095 1.00 24.12 167 GLU A O 1
ATOM 1319 N N . THR A 1 168 ? 17.126 22.308 34.714 1.00 23.78 168 THR A N 1
ATOM 1320 C CA . THR A 1 168 ? 16.763 22.061 33.323 1.00 22.43 168 THR A CA 1
ATOM 1321 C C . THR A 1 168 ? 15.699 20.970 33.275 1.00 21.97 168 THR A C 1
ATOM 1322 O O . THR A 1 168 ? 14.722 2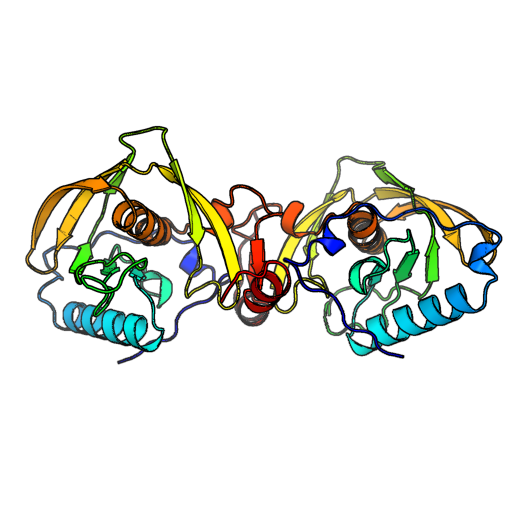1.086 32.543 1.00 22.75 168 THR A O 1
ATOM 1326 N N . LEU A 1 169 ? 15.892 19.914 34.059 1.00 20.74 169 LEU A N 1
ATOM 1327 C CA . LEU A 1 169 ? 14.928 18.821 34.116 1.00 22.49 169 LEU A CA 1
ATOM 1328 C C . LEU A 1 169 ? 13.584 19.322 34.656 1.00 23.07 169 LEU A C 1
ATOM 1329 O O . LEU A 1 169 ? 12.530 18.916 34.170 1.00 24.25 169 LEU A O 1
ATOM 1334 N N . ASP A 1 170 ? 13.622 20.199 35.658 1.00 23.15 170 ASP A N 1
ATOM 1335 C CA . ASP A 1 170 ? 12.395 20.740 36.234 1.00 25.89 170 ASP A CA 1
ATOM 1336 C C . ASP A 1 170 ? 11.607 21.520 35.191 1.00 26.80 170 ASP A C 1
ATOM 1337 O O . ASP A 1 170 ? 10.432 21.239 34.955 1.00 28.52 170 ASP A O 1
ATOM 1342 N N . SER A 1 171 ? 12.266 22.489 34.558 1.00 26.62 171 SER A N 1
ATOM 1343 C CA . SER A 1 171 ? 11.619 23.343 33.571 1.00 28.27 171 SER A CA 1
ATOM 1344 C C . SER A 1 171 ? 11.269 22.703 32.233 1.00 28.37 171 SER A C 1
ATOM 1345 O O . SER A 1 171 ? 10.613 23.332 31.399 1.00 30.61 171 SER A O 1
ATOM 1348 N N . SER A 1 172 ? 11.690 21.463 32.021 1.00 27.31 172 SER A N 1
ATOM 1349 C CA . SER A 1 172 ? 11.399 20.781 30.767 1.00 28.04 172 SER A CA 1
ATOM 1350 C C . SER A 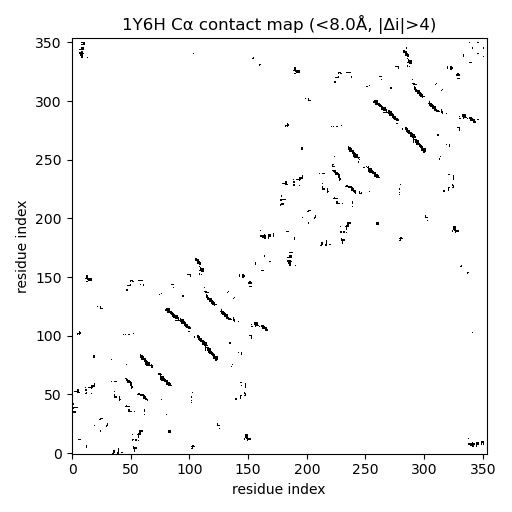1 172 ? 10.324 19.714 30.959 1.00 29.07 172 SER A C 1
ATOM 1351 O O . SER A 1 172 ? 9.718 19.240 29.998 1.00 29.53 172 SER A O 1
ATOM 1354 N N . HIS A 1 173 ? 10.090 19.345 32.212 1.00 29.14 173 HIS A N 1
ATOM 1355 C CA . HIS A 1 173 ? 9.089 18.346 32.540 1.00 30.12 173 HIS A CA 1
ATOM 1356 C C . HIS A 1 173 ? 8.259 18.868 33.692 1.00 31.61 173 HIS A C 1
ATOM 1357 O O . HIS A 1 173 ? 8.491 18.523 34.851 1.00 32.43 173 HIS A O 1
ATOM 1364 N N . ASN A 1 174 ? 7.281 19.700 33.355 1.00 32.13 174 ASN A N 1
ATOM 1365 C CA . ASN A 1 174 ? 6.423 20.316 34.349 1.00 32.59 174 ASN A CA 1
ATOM 1366 C C . ASN A 1 174 ? 5.228 19.484 34.772 1.00 32.71 174 ASN A C 1
ATOM 1367 O O . ASN A 1 174 ? 4.753 18.619 34.033 1.00 32.46 174 ASN A O 1
ATOM 1372 N N . VAL A 1 175 ? 4.762 19.760 35.986 1.00 33.06 175 VAL A N 1
ATOM 1373 C CA . VAL A 1 175 ? 3.614 19.088 36.574 1.00 32.76 175 VAL A CA 1
ATOM 1374 C C . VAL A 1 175 ? 2.801 20.151 37.311 1.00 33.98 175 VAL A C 1
ATOM 1375 O O . VAL A 1 175 ? 3.163 21.330 37.298 1.00 31.65 175 VAL A O 1
ATOM 1379 N N . LEU A 1 176 ? 1.712 19.739 37.952 1.00 35.27 176 LEU A N 1
ATOM 1380 C CA . LEU A 1 176 ? 0.858 20.673 38.674 1.00 37.69 176 LEU A CA 1
ATOM 1381 C C . LEU A 1 176 ? 1.527 21.258 39.910 1.00 40.26 176 LEU A C 1
ATOM 1382 O O . LEU A 1 176 ? 0.844 21.648 40.852 1.00 42.70 176 LEU A O 1
ATOM 1387 N N . ASP A 1 177 ? 2.854 21.312 39.914 1.00 42.51 177 ASP A N 1
ATOM 1388 C CA . ASP A 1 177 ? 3.581 21.869 41.049 1.00 44.58 177 ASP A CA 1
ATOM 1389 C C . ASP A 1 177 ? 3.225 23.346 41.156 1.00 45.13 177 ASP A C 1
ATOM 1390 O O . ASP A 1 177 ? 2.418 23.814 40.322 1.00 45.36 177 ASP A O 1
ATOM 1396 N N . SER B 1 1 ? 24.045 37.822 17.979 1.00 24.63 1 SER B N 1
ATOM 1397 C CA . SER B 1 1 ? 23.629 37.866 19.406 1.00 25.50 1 SER B CA 1
ATOM 1398 C C . SER B 1 1 ? 23.887 36.529 20.091 1.00 25.28 1 SER B C 1
ATOM 1399 O O . SER B 1 1 ? 23.814 35.466 19.466 1.00 24.49 1 SER B O 1
ATOM 1402 N N . VAL B 1 2 ? 24.189 36.595 21.383 1.00 23.88 2 VAL B N 1
ATOM 1403 C CA . VAL B 1 2 ? 24.442 35.401 22.174 1.00 22.51 2 VAL B CA 1
ATOM 1404 C C . VAL B 1 2 ? 23.105 34.788 22.546 1.00 22.93 2 VAL B C 1
ATOM 1405 O O . VAL B 1 2 ? 22.236 35.468 23.091 1.00 22.51 2 VAL B O 1
ATOM 1409 N N . ARG B 1 3 ? 22.934 33.507 22.238 1.00 22.61 3 ARG B N 1
ATOM 1410 C CA . ARG B 1 3 ? 21.694 32.825 22.574 1.00 24.41 3 ARG B CA 1
ATOM 1411 C C . ARG B 1 3 ? 21.920 31.882 23.741 1.00 23.17 3 ARG B C 1
ATOM 1412 O O . ARG B 1 3 ? 23.055 31.527 24.057 1.00 22.13 3 ARG B O 1
ATOM 1420 N N . LYS B 1 4 ? 20.833 31.482 24.382 1.00 23.95 4 LYS B N 1
ATOM 1421 C CA . LYS B 1 4 ? 20.921 30.583 25.518 1.00 24.11 4 LYS B CA 1
ATOM 1422 C C . LYS B 1 4 ? 21.310 29.181 25.058 1.00 23.05 4 LYS B C 1
ATOM 1423 O O . LYS B 1 4 ? 20.754 28.648 24.096 1.00 21.13 4 LYS B O 1
ATOM 1429 N N . ILE B 1 5 ? 22.287 28.599 25.744 1.00 20.73 5 ILE B N 1
ATOM 1430 C CA . ILE B 1 5 ? 22.751 27.255 25.429 1.00 18.83 5 ILE B CA 1
ATOM 1431 C C . ILE B 1 5 ? 21.964 26.286 26.298 1.00 19.14 5 ILE B C 1
ATOM 1432 O O . ILE B 1 5 ? 21.966 26.399 27.526 1.00 21.31 5 ILE B O 1
ATOM 1437 N N . LEU B 1 6 ? 21.270 25.355 25.655 1.00 18.74 6 LEU B N 1
ATOM 1438 C CA . LEU B 1 6 ? 20.462 24.381 26.368 1.00 18.98 6 LEU B CA 1
ATOM 1439 C C . LEU B 1 6 ? 21.368 23.424 27.120 1.00 20.23 6 LEU B C 1
ATOM 1440 O O . LEU B 1 6 ? 22.403 23.000 26.603 1.00 21.22 6 LEU B O 1
ATOM 1445 N N . ARG B 1 7 ? 20.983 23.087 28.345 1.00 19.56 7 ARG B N 1
ATOM 1446 C CA . ARG B 1 7 ? 21.783 22.178 29.148 1.00 19.57 7 ARG B CA 1
ATOM 1447 C C . ARG B 1 7 ? 21.261 20.753 29.095 1.00 18.52 7 ARG B C 1
ATOM 1448 O O . ARG B 1 7 ? 20.107 20.507 28.733 1.00 18.83 7 ARG B O 1
ATOM 1456 N N . MET B 1 8 ? 22.127 19.814 29.454 1.00 17.46 8 MET B N 1
ATOM 1457 C CA . MET B 1 8 ? 21.760 18.409 29.462 1.00 16.08 8 MET B CA 1
ATOM 1458 C C . MET B 1 8 ? 20.506 18.257 30.303 1.00 14.63 8 MET B C 1
ATOM 1459 O O . MET B 1 8 ? 20.404 18.819 31.394 1.00 13.69 8 MET B O 1
ATOM 1464 N N . GLY B 1 9 ? 19.555 17.499 29.777 1.00 15.79 9 GLY B N 1
ATOM 1465 C CA . GLY B 1 9 ? 18.291 17.302 30.453 1.00 17.16 9 GLY B CA 1
ATOM 1466 C C . GLY B 1 9 ? 17.179 17.846 29.570 1.00 17.21 9 GLY B C 1
ATOM 1467 O O . GLY B 1 9 ? 16.033 17.398 29.654 1.00 18.56 9 GLY B O 1
ATOM 1468 N N . ASP B 1 10 ? 17.521 18.818 28.727 1.00 16.80 10 ASP B N 1
ATOM 1469 C CA . ASP B 1 10 ? 16.564 19.426 27.804 1.00 16.50 10 ASP B CA 1
ATOM 1470 C C . ASP B 1 10 ? 16.378 18.446 26.642 1.00 17.20 10 ASP B C 1
ATOM 1471 O O . ASP B 1 10 ? 17.332 18.116 25.932 1.00 17.95 10 ASP B O 1
ATOM 1476 N N . PRO B 1 11 ? 15.145 17.970 26.435 1.00 16.66 11 PRO B N 1
ATOM 1477 C CA . PRO B 1 11 ? 14.814 17.020 25.371 1.00 16.26 11 PRO B CA 1
ATOM 1478 C C . PRO B 1 11 ? 15.327 17.371 23.980 1.00 15.84 11 PRO B C 1
ATOM 1479 O O . PRO B 1 11 ? 15.634 16.479 23.193 1.00 15.90 11 PRO B O 1
ATOM 1483 N N . ILE B 1 12 ? 15.416 18.661 23.675 1.00 17.46 12 ILE B N 1
ATOM 1484 C CA . ILE B 1 12 ? 15.876 19.091 22.359 1.00 17.33 12 ILE B CA 1
ATOM 1485 C C . ILE B 1 12 ? 17.253 18.534 22.035 1.00 17.28 12 ILE B C 1
ATOM 1486 O O . ILE B 1 12 ? 17.510 18.104 20.911 1.00 17.44 12 ILE B O 1
ATOM 1491 N N . LEU B 1 13 ? 18.132 18.543 23.026 1.00 16.35 13 LEU B N 1
ATOM 1492 C CA . LEU B 1 13 ? 19.492 18.050 22.862 1.00 16.97 13 LEU B CA 1
ATOM 1493 C C . LEU B 1 13 ? 19.544 16.585 22.455 1.00 16.36 13 LEU B C 1
ATOM 1494 O O . LEU B 1 13 ? 20.587 16.089 22.019 1.00 15.85 13 LEU B O 1
ATOM 1499 N N . ARG B 1 14 ? 18.424 15.886 22.598 1.00 17.03 14 ARG B N 1
ATOM 1500 C CA . ARG B 1 14 ? 18.379 14.475 22.234 1.00 17.98 14 ARG B CA 1
ATOM 1501 C C . ARG B 1 14 ? 17.571 14.189 20.972 1.00 18.77 14 ARG B C 1
ATOM 1502 O O . ARG B 1 14 ? 17.343 13.029 20.636 1.00 19.61 14 ARG B O 1
ATOM 1510 N N . LYS B 1 15 ? 17.144 15.238 20.272 1.00 19.28 15 LYS B N 1
ATOM 1511 C CA . LYS B 1 15 ? 16.373 15.064 19.039 1.00 20.19 15 LYS B CA 1
ATOM 1512 C C . LYS B 1 15 ? 17.328 14.992 17.852 1.00 19.33 15 LYS B C 1
ATOM 1513 O O . LYS B 1 15 ? 18.522 15.271 17.981 1.00 19.15 15 LYS B O 1
ATOM 1519 N N . ILE B 1 16 ? 16.796 14.620 16.694 1.00 18.77 16 ILE B N 1
ATOM 1520 C CA . ILE B 1 16 ? 17.599 14.526 15.485 1.00 18.85 16 ILE B CA 1
ATOM 1521 C C . ILE B 1 16 ? 17.485 15.857 14.760 1.00 18.50 16 ILE B C 1
ATOM 1522 O O . ILE B 1 16 ? 16.402 16.419 14.662 1.00 19.67 16 ILE B O 1
ATOM 1527 N N . SER B 1 17 ? 18.600 16.371 14.266 1.00 19.14 17 SER B N 1
ATOM 1528 C CA . SER B 1 17 ? 18.578 17.628 13.540 1.00 20.11 17 SER B CA 1
ATOM 1529 C C . SER B 1 17 ? 18.361 17.348 12.061 1.00 22.48 17 SER B C 1
ATOM 1530 O O . SER B 1 17 ? 18.864 16.357 11.527 1.00 22.14 17 SER B O 1
ATOM 1533 N N . GLU B 1 18 ? 17.608 18.224 11.403 1.00 24.36 18 GLU B N 1
ATOM 1534 C CA . GLU B 1 18 ? 17.320 18.060 9.989 1.00 25.80 18 GLU B CA 1
ATOM 1535 C C . GLU B 1 18 ? 18.346 18.760 9.113 1.00 25.51 18 GLU B C 1
ATOM 1536 O O . GLU B 1 18 ? 18.943 19.763 9.509 1.00 26.35 18 GLU B O 1
ATOM 1542 N N . PRO B 1 19 ? 18.577 18.228 7.906 1.00 24.07 19 PRO B N 1
ATOM 1543 C CA . PRO B 1 19 ? 19.547 18.813 6.979 1.00 23.06 19 PRO B CA 1
ATOM 1544 C C . PRO B 1 19 ? 19.183 20.240 6.606 1.00 20.94 19 PRO B C 1
ATOM 1545 O O . PRO B 1 19 ? 18.041 20.657 6.759 1.00 19.82 19 PRO B O 1
ATOM 1549 N N . VAL B 1 20 ? 20.170 20.984 6.128 1.00 21.49 20 VAL B N 1
ATOM 1550 C CA . VAL B 1 20 ? 19.972 22.360 5.689 1.00 23.85 20 VAL B CA 1
ATOM 1551 C C . VAL B 1 20 ? 20.011 22.315 4.165 1.00 24.14 20 VAL B C 1
ATOM 1552 O O . VAL B 1 20 ? 20.797 21.559 3.604 1.00 23.11 20 VAL B O 1
ATOM 1556 N N . THR B 1 21 ? 19.190 23.103 3.478 1.00 26.13 21 THR B N 1
ATOM 1557 C CA . THR B 1 21 ? 19.228 23.074 2.006 1.00 28.24 21 THR B CA 1
ATOM 1558 C C . THR B 1 21 ? 20.235 24.081 1.461 1.00 28.50 21 THR B C 1
ATOM 1559 O O . THR B 1 21 ? 20.661 24.992 2.171 1.00 28.60 21 THR B O 1
ATOM 1563 N N . GLU B 1 22 ? 20.609 23.917 0.195 1.00 28.60 22 GLU B N 1
ATOM 1564 C CA . GLU B 1 22 ? 21.562 24.822 -0.433 1.00 27.79 22 GLU B CA 1
ATOM 1565 C C . GLU B 1 22 ? 20.976 26.221 -0.566 1.00 27.06 22 GLU B C 1
ATOM 1566 O O . GLU B 1 22 ? 21.704 27.212 -0.488 1.00 26.94 22 GLU B O 1
ATOM 1572 N N . ASP B 1 23 ? 19.666 26.304 -0.788 1.00 24.57 23 ASP B N 1
ATOM 1573 C CA . ASP B 1 23 ? 19.012 27.602 -0.897 1.00 24.43 23 ASP B CA 1
ATOM 1574 C C . ASP B 1 23 ? 19.016 28.240 0.484 1.00 24.10 23 ASP B C 1
ATOM 1575 O O . ASP B 1 23 ? 19.256 29.437 0.634 1.00 22.94 23 ASP B O 1
ATOM 1580 N N . GLU B 1 24 ? 18.737 27.416 1.487 1.00 22.58 24 GLU B N 1
ATOM 1581 C CA . GLU B 1 24 ? 18.661 27.865 2.866 1.00 23.51 24 GLU B CA 1
ATOM 1582 C C . GLU B 1 24 ? 19.903 28.607 3.353 1.00 23.55 24 GLU B C 1
ATOM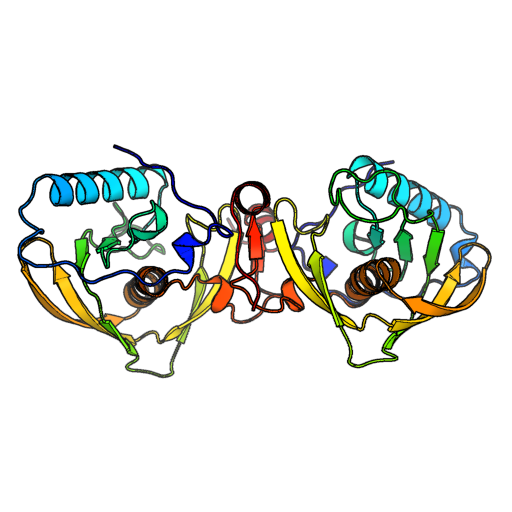 1583 O O . GLU B 1 24 ? 19.790 29.597 4.077 1.00 23.08 24 GLU B O 1
ATOM 1589 N N . ILE B 1 25 ? 21.082 28.138 2.956 1.00 22.11 25 ILE B N 1
ATOM 1590 C CA . ILE B 1 25 ? 22.316 28.765 3.401 1.00 22.83 25 ILE B CA 1
ATOM 1591 C C . ILE B 1 25 ? 22.490 30.184 2.867 1.00 23.14 25 ILE B C 1
ATOM 1592 O O . ILE B 1 25 ? 23.419 30.886 3.264 1.00 23.02 25 ILE B O 1
ATOM 1597 N N . GLN B 1 26 ? 21.599 30.612 1.978 1.00 20.64 26 GLN B N 1
ATOM 1598 C CA . GLN B 1 26 ? 21.701 31.957 1.424 1.00 21.06 26 GLN B CA 1
ATOM 1599 C C . GLN B 1 26 ? 20.688 32.893 2.057 1.00 20.50 26 GLN B C 1
ATOM 1600 O O . GLN B 1 26 ? 20.712 34.091 1.809 1.00 23.94 26 GLN B O 1
ATOM 1606 N N . THR B 1 27 ? 19.800 32.346 2.877 1.00 20.12 27 THR B N 1
ATOM 1607 C CA . THR B 1 27 ? 18.767 33.150 3.523 1.00 20.54 27 THR B CA 1
ATOM 1608 C C . THR B 1 27 ? 19.330 34.008 4.654 1.00 21.83 27 THR B C 1
ATOM 1609 O O . THR B 1 27 ? 20.319 33.641 5.292 1.00 21.27 27 THR B O 1
ATOM 1613 N N . LYS B 1 28 ? 18.699 35.149 4.906 1.00 21.95 28 LYS B N 1
ATOM 1614 C CA . LYS B 1 28 ? 19.162 36.020 5.974 1.00 25.50 28 LYS B CA 1
ATOM 1615 C C . LYS B 1 28 ? 18.950 35.323 7.317 1.00 25.80 28 LYS B C 1
ATOM 1616 O O . LYS B 1 28 ? 19.735 35.510 8.250 1.00 26.10 28 LYS B O 1
ATOM 1622 N N . GLU B 1 29 ? 17.892 34.513 7.405 1.00 25.66 29 GLU B N 1
ATOM 1623 C CA . GLU B 1 29 ? 17.585 33.774 8.627 1.00 24.97 29 GLU B CA 1
ATOM 1624 C C . GLU B 1 29 ? 18.780 32.896 8.987 1.00 23.28 29 GLU B C 1
ATOM 1625 O O . GLU B 1 29 ? 19.240 32.896 10.127 1.00 24.28 29 GLU B O 1
ATOM 1631 N N . PHE B 1 30 ? 19.280 32.154 8.004 1.00 21.13 30 PHE B N 1
ATOM 1632 C CA . PHE B 1 30 ? 20.423 31.272 8.203 1.00 21.12 30 PHE B CA 1
ATOM 1633 C C . PHE B 1 30 ? 21.655 32.050 8.662 1.00 22.23 30 PHE B C 1
ATOM 1634 O O . PHE B 1 30 ? 22.343 31.654 9.608 1.00 21.41 30 PHE B O 1
ATOM 1642 N N . LYS B 1 31 ? 21.941 33.154 7.984 1.00 23.19 31 LYS B N 1
ATOM 1643 C CA . LYS B 1 31 ? 23.098 33.952 8.350 1.00 24.47 31 LYS B CA 1
ATOM 1644 C C . LYS B 1 31 ? 22.962 34.528 9.757 1.00 22.87 31 LYS B C 1
ATOM 1645 O O . LYS B 1 31 ? 23.941 34.594 10.497 1.00 22.86 31 LYS B O 1
ATOM 1651 N N . LYS B 1 32 ? 21.752 34.925 10.137 1.00 21.48 32 LYS B N 1
ATOM 1652 C CA . LYS B 1 32 ? 21.542 35.464 11.478 1.00 21.49 32 LYS B CA 1
ATOM 1653 C C . LYS B 1 32 ? 21.824 34.361 12.494 1.00 20.92 32 LYS B C 1
ATOM 1654 O O . LYS B 1 32 ? 22.394 34.602 13.560 1.00 19.87 32 LYS B O 1
ATOM 1656 N N . LEU B 1 33 ? 21.425 33.142 12.148 1.00 21.18 33 LEU B N 1
ATOM 1657 C CA . LEU B 1 33 ? 21.635 32.006 13.024 1.00 19.85 33 LEU B CA 1
ATOM 1658 C C . LEU B 1 33 ? 23.123 31.709 13.137 1.00 20.65 33 LEU B C 1
ATOM 1659 O O . LEU B 1 33 ? 23.629 31.453 14.231 1.00 21.31 33 LEU B O 1
ATOM 1664 N N . ILE B 1 34 ? 23.819 31.751 12.005 1.00 18.03 34 ILE B N 1
ATOM 1665 C CA . ILE B 1 34 ? 25.247 31.486 11.986 1.00 19.26 34 ILE B CA 1
ATOM 1666 C C . ILE B 1 34 ? 25.976 32.491 12.863 1.00 20.81 34 ILE B C 1
ATOM 1667 O O . ILE B 1 34 ? 26.788 32.116 13.709 1.00 21.34 34 ILE B O 1
ATOM 1672 N N . ARG B 1 35 ? 25.687 33.772 12.653 1.00 20.21 35 ARG B N 1
ATOM 1673 C CA . ARG B 1 35 ? 26.317 34.816 13.441 1.00 20.72 35 ARG B CA 1
ATOM 1674 C C . ARG B 1 35 ? 26.014 34.579 14.921 1.00 20.12 35 ARG B C 1
ATOM 1675 O O . ARG B 1 35 ? 26.903 34.669 15.772 1.00 19.44 35 ARG B O 1
ATOM 1677 N N . ASP B 1 36 ? 24.759 34.269 15.223 1.00 18.40 36 ASP B N 1
ATOM 1678 C CA . ASP B 1 36 ? 24.357 34.028 16.606 1.00 19.71 36 ASP B CA 1
ATOM 1679 C C . ASP B 1 36 ? 25.086 32.832 17.204 1.00 19.41 36 ASP B C 1
ATOM 1680 O O . ASP B 1 36 ? 25.463 32.841 18.375 1.00 19.82 36 ASP B O 1
ATOM 1685 N N . MET B 1 37 ? 25.285 31.801 16.396 1.00 18.13 37 MET B N 1
ATOM 1686 C CA . MET B 1 37 ? 25.979 30.626 16.869 1.00 17.78 37 MET B CA 1
ATOM 1687 C C . MET B 1 37 ? 27.438 30.934 17.177 1.00 17.90 37 MET B C 1
ATOM 1688 O O . MET B 1 37 ? 27.975 30.429 18.163 1.00 17.77 37 MET B O 1
ATOM 1693 N N . PHE B 1 38 ? 28.081 31.758 16.351 1.00 16.92 38 PHE B N 1
ATOM 1694 C CA . PHE B 1 38 ? 29.476 32.112 16.610 1.00 17.93 38 PHE B CA 1
ATOM 1695 C C . PHE B 1 38 ? 29.553 33.014 17.834 1.00 16.58 38 PHE B C 1
ATOM 1696 O O . PHE B 1 38 ? 30.422 32.838 18.677 1.00 18.30 38 PHE B O 1
ATOM 1704 N N . ASP B 1 39 ? 28.645 33.977 17.935 1.00 17.52 39 ASP B N 1
ATOM 1705 C CA . ASP B 1 39 ? 28.636 34.867 19.089 1.00 18.50 39 ASP B CA 1
ATOM 1706 C C . ASP B 1 39 ? 28.528 34.020 20.356 1.00 19.48 39 ASP B C 1
ATOM 1707 O O . ASP B 1 39 ? 29.300 34.182 21.304 1.00 18.56 39 ASP B O 1
ATOM 1712 N N . THR B 1 40 ? 27.554 33.114 20.352 1.00 19.01 40 THR B N 1
ATOM 1713 C CA . THR B 1 40 ? 27.302 32.239 21.483 1.00 19.28 40 THR B CA 1
ATOM 1714 C C . THR B 1 40 ? 28.507 31.359 21.795 1.00 19.17 40 THR B C 1
ATOM 1715 O O . THR B 1 40 ? 28.929 31.252 22.945 1.00 19.23 40 THR B O 1
ATOM 1719 N N . MET B 1 41 ? 29.066 30.733 20.768 1.00 19.43 41 MET B N 1
ATOM 1720 C CA . MET B 1 41 ? 30.213 29.866 20.971 1.00 20.13 41 MET B CA 1
ATOM 1721 C C . MET B 1 41 ? 31.384 30.641 21.565 1.00 20.73 41 MET B C 1
ATOM 1722 O O . MET B 1 41 ? 32.012 30.191 22.520 1.00 21.13 41 MET B O 1
ATOM 1727 N N . ARG B 1 42 ? 31.673 31.807 20.993 1.00 20.05 42 ARG B N 1
ATOM 1728 C CA . ARG B 1 42 ? 32.783 32.630 21.461 1.00 21.67 42 ARG B CA 1
ATOM 1729 C C . ARG B 1 42 ? 32.554 33.147 22.872 1.00 20.38 42 ARG B C 1
ATOM 1730 O O . ARG B 1 42 ? 33.441 33.071 23.718 1.00 18.03 42 ARG B O 1
ATOM 1738 N N . HIS B 1 43 ? 31.364 33.681 23.117 1.00 19.72 43 HIS B N 1
ATOM 1739 C CA . HIS B 1 43 ? 31.048 34.204 24.430 1.00 21.56 43 HIS B CA 1
ATOM 1740 C C . HIS B 1 43 ? 31.172 33.116 25.495 1.00 22.01 43 HIS B C 1
ATOM 1741 O O . HIS B 1 43 ? 31.515 33.402 26.639 1.00 21.35 43 HIS B O 1
ATOM 1748 N N . ALA B 1 44 ? 30.901 31.872 25.105 1.00 22.49 44 ALA B N 1
ATOM 1749 C CA . ALA B 1 44 ? 30.976 30.741 26.022 1.00 22.46 44 ALA B CA 1
ATOM 1750 C C . ALA B 1 44 ? 32.375 30.132 26.033 1.00 22.38 44 ALA B C 1
ATOM 1751 O O . ALA B 1 44 ? 32.644 29.188 26.776 1.00 21.59 44 ALA B O 1
ATOM 1753 N N . GLU B 1 45 ? 33.264 30.671 25.206 1.00 23.89 45 GLU B N 1
ATOM 1754 C CA . GLU B 1 45 ? 34.631 30.157 25.119 1.00 25.70 45 GLU B CA 1
ATOM 1755 C C . GLU B 1 45 ? 34.663 28.698 24.656 1.00 23.61 45 GLU B C 1
ATOM 1756 O O . GLU B 1 45 ? 35.482 27.893 25.117 1.00 21.88 45 GLU B O 1
ATOM 1762 N N . GLY B 1 46 ? 33.768 28.360 23.736 1.00 21.77 46 GLY B N 1
ATOM 1763 C CA . GLY B 1 46 ? 33.735 27.004 23.223 1.00 20.91 46 GLY B CA 1
ATOM 1764 C C . GLY B 1 46 ? 34.587 26.864 21.980 1.00 19.19 46 GLY B C 1
ATOM 1765 O O . GLY B 1 46 ? 35.076 27.856 21.443 1.00 18.84 46 GLY B O 1
ATOM 1766 N N . VAL B 1 47 ? 34.784 25.628 21.533 1.00 19.40 47 VAL B N 1
ATOM 1767 C CA . VAL B 1 47 ? 35.553 25.355 20.324 1.00 19.42 47 VAL B CA 1
ATOM 1768 C C . VAL B 1 47 ? 34.578 24.886 19.253 1.00 18.23 47 VAL B C 1
ATOM 1769 O O . VAL B 1 47 ? 34.938 24.723 18.092 1.00 18.73 47 VAL B O 1
ATOM 1773 N N . GLY B 1 48 ? 33.340 24.658 19.665 1.00 16.95 48 GLY B N 1
ATOM 1774 C CA . GLY B 1 48 ? 32.327 24.221 18.729 1.00 17.60 48 GLY B CA 1
ATOM 1775 C C . GLY B 1 48 ? 30.943 24.438 19.293 1.00 18.22 48 GLY B C 1
ATOM 1776 O O . GLY B 1 48 ? 30.776 24.598 20.501 1.00 19.03 48 GLY B O 1
ATOM 1777 N N . LEU B 1 49 ? 29.949 24.465 18.416 1.00 17.48 49 LEU B N 1
ATOM 1778 C CA . LEU B 1 49 ? 28.569 24.643 18.834 1.00 17.40 49 LEU B CA 1
ATOM 1779 C C . LEU B 1 49 ? 27.665 24.108 17.733 1.00 17.70 49 LEU B C 1
ATOM 1780 O O . LEU B 1 49 ? 27.859 24.409 16.559 1.00 17.79 49 LEU B O 1
ATOM 1785 N N . ALA B 1 50 ? 26.687 23.301 18.121 1.00 17.97 50 ALA B N 1
ATOM 1786 C CA . ALA B 1 50 ? 25.742 22.732 17.176 1.00 16.59 50 ALA B CA 1
ATOM 1787 C C . ALA B 1 50 ? 24.414 23.455 17.376 1.00 16.52 50 ALA B C 1
ATOM 1788 O O . ALA B 1 50 ? 24.061 23.817 18.502 1.00 16.42 50 ALA B O 1
ATOM 1790 N N . ALA B 1 51 ? 23.687 23.667 16.283 1.00 16.14 51 ALA B N 1
ATOM 1791 C CA . ALA B 1 51 ? 22.409 24.374 16.322 1.00 14.77 51 ALA B CA 1
ATOM 1792 C C . ALA B 1 51 ? 21.455 23.860 17.395 1.00 14.71 51 ALA B C 1
ATOM 1793 O O . ALA B 1 51 ? 20.807 24.646 18.077 1.00 16.30 51 ALA B O 1
ATOM 1795 N N . PRO B 1 52 ? 21.344 22.533 17.556 1.00 14.34 52 PRO B N 1
ATOM 1796 C CA . PRO B 1 52 ? 20.424 22.060 18.595 1.00 15.09 52 PRO B CA 1
ATOM 1797 C C . PRO B 1 52 ? 20.760 22.594 19.989 1.00 15.78 52 PRO B C 1
ATOM 1798 O O . PRO B 1 52 ? 19.871 22.766 20.821 1.00 17.18 52 PRO B O 1
ATOM 1802 N N . GLN B 1 53 ? 22.035 22.881 20.236 1.00 16.15 53 GLN B N 1
ATOM 1803 C CA . GLN B 1 53 ? 22.440 23.405 21.538 1.00 17.76 53 GLN B CA 1
ATOM 1804 C C . GLN B 1 53 ? 21.796 24.746 21.860 1.00 18.17 53 GLN B C 1
ATOM 1805 O O . GLN B 1 53 ? 21.753 25.160 23.018 1.00 18.27 53 GLN B O 1
ATOM 1811 N N . ILE B 1 54 ? 21.310 25.439 20.836 1.00 19.22 54 ILE B N 1
ATOM 1812 C CA . ILE B 1 54 ? 20.638 26.704 21.072 1.00 19.25 54 ILE B CA 1
ATOM 1813 C C . ILE B 1 54 ? 19.178 26.560 20.679 1.00 19.07 54 ILE B C 1
ATOM 1814 O O . ILE B 1 54 ? 18.476 27.551 20.490 1.00 18.86 54 ILE B O 1
ATOM 1819 N N . GLY B 1 55 ? 18.738 25.308 20.551 1.00 19.48 55 GLY B N 1
ATOM 1820 C CA . GLY B 1 55 ? 17.346 25.025 20.235 1.00 18.94 55 GLY B CA 1
ATOM 1821 C C . GLY B 1 55 ? 16.928 24.863 18.786 1.00 19.11 55 GLY B C 1
ATOM 1822 O O . GLY B 1 55 ? 15.743 24.688 18.504 1.00 21.16 55 GLY B O 1
ATOM 1823 N N . ILE B 1 56 ? 17.875 24.920 17.860 1.00 18.88 56 ILE B N 1
ATOM 1824 C CA . ILE B 1 56 ? 17.540 24.783 16.451 1.00 18.50 56 ILE B CA 1
ATOM 1825 C C . ILE B 1 56 ? 17.949 23.402 15.966 1.00 18.22 56 ILE B C 1
ATOM 1826 O O . ILE B 1 56 ? 19.133 23.085 15.917 1.00 17.29 56 ILE B O 1
ATOM 1831 N N . LEU B 1 57 ? 16.965 22.588 15.602 1.00 16.75 57 LEU B N 1
ATOM 1832 C CA . LEU B 1 57 ? 17.234 21.239 15.128 1.00 16.61 57 LEU B CA 1
ATOM 1833 C C . LEU B 1 57 ? 17.592 21.186 13.647 1.00 16.45 57 LEU B C 1
ATOM 1834 O O . LEU B 1 57 ? 16.863 20.615 12.835 1.00 16.25 57 LEU B O 1
ATOM 1839 N N . LYS B 1 58 ? 18.725 21.786 13.306 1.00 17.13 58 LYS B N 1
ATOM 1840 C CA . LYS B 1 58 ? 19.216 21.798 11.933 1.00 18.24 58 LYS B CA 1
ATOM 1841 C C . LYS B 1 58 ? 20.659 21.322 11.970 1.00 18.43 58 LYS B C 1
ATOM 1842 O O . LYS B 1 58 ? 21.384 21.588 12.935 1.00 18.38 58 LYS B O 1
ATOM 1848 N N . GLN B 1 59 ? 21.077 20.612 10.929 1.00 17.59 59 GLN B N 1
ATOM 1849 C CA . GLN B 1 59 ? 22.437 20.100 10.867 1.00 17.85 59 GLN B CA 1
ATOM 1850 C C . GLN B 1 59 ? 23.443 21.209 10.599 1.00 17.97 59 GLN B C 1
ATOM 1851 O O . GLN B 1 59 ? 24.081 21.265 9.542 1.00 18.70 59 GLN B O 1
ATOM 1857 N N . ILE B 1 60 ? 23.578 22.088 11.585 1.00 16.88 60 ILE B N 1
ATOM 1858 C CA . ILE B 1 60 ? 24.484 23.218 11.499 1.00 16.45 60 ILE B CA 1
ATOM 1859 C C . ILE B 1 60 ? 25.486 23.205 12.646 1.00 16.55 60 ILE B C 1
ATOM 1860 O O . ILE B 1 60 ? 25.114 23.169 13.818 1.00 16.75 60 ILE B O 1
ATOM 1865 N N . VAL B 1 61 ? 26.762 23.236 12.296 1.00 16.75 61 VAL B N 1
ATOM 1866 C CA . VAL B 1 61 ? 27.816 23.237 13.292 1.00 16.85 61 VAL B CA 1
ATOM 1867 C C . VAL B 1 61 ? 28.842 24.315 12.995 1.00 17.15 61 VAL B C 1
ATOM 1868 O O . VAL B 1 61 ? 29.261 24.490 11.849 1.00 18.17 61 VAL B O 1
ATOM 1872 N N . VAL B 1 62 ? 29.221 25.064 14.023 1.00 17.90 62 VAL B N 1
ATOM 1873 C CA . VAL B 1 62 ? 30.259 26.072 13.860 1.00 19.60 62 VAL B CA 1
ATOM 1874 C C . VAL B 1 62 ? 31.374 25.635 14.792 1.00 19.29 62 VAL B C 1
ATOM 1875 O O . VAL B 1 62 ? 31.121 25.132 15.886 1.00 20.10 62 VAL B O 1
ATOM 1879 N N . VAL B 1 63 ? 32.609 25.789 14.343 1.00 19.98 63 VAL B N 1
ATOM 1880 C CA . VAL B 1 63 ? 33.749 25.417 15.159 1.00 20.20 63 VAL B CA 1
ATOM 1881 C C . VAL B 1 63 ? 34.782 26.518 15.047 1.00 23.25 63 VAL B C 1
ATOM 1882 O O . VAL B 1 63 ? 34.665 27.411 14.195 1.00 23.07 63 VAL B O 1
ATOM 1886 N N . GLY B 1 64 ? 35.793 26.453 15.907 1.00 24.20 64 GLY B N 1
ATOM 1887 C CA . GLY B 1 64 ? 36.849 27.444 15.878 1.00 25.34 64 GLY B CA 1
ATOM 1888 C C . GLY B 1 64 ? 37.288 27.840 17.268 1.00 25.87 64 GLY B C 1
ATOM 1889 O O . GLY B 1 64 ? 36.460 28.151 18.108 1.00 27.41 64 GLY B O 1
ATOM 1890 N N . SER B 1 65 ? 38.585 27.818 17.538 1.00 28.31 65 SER B N 1
ATOM 1891 C CA . SER B 1 65 ? 39.062 28.214 18.855 1.00 31.40 65 SER B CA 1
ATOM 1892 C C . SER B 1 65 ? 40.447 28.825 18.765 1.00 32.42 65 SER B C 1
ATOM 1893 O O . SER B 1 65 ? 41.333 28.296 18.096 1.00 33.28 65 SER B O 1
ATOM 1896 N N . GLU B 1 66 ? 40.619 29.945 19.453 1.00 34.46 66 GLU B N 1
ATOM 1897 C CA . GLU B 1 66 ? 41.880 30.667 19.477 1.00 34.82 66 GLU B CA 1
ATOM 1898 C C . GLU B 1 66 ? 42.343 30.762 20.928 1.00 33.13 66 GLU B C 1
ATOM 1899 O O . GLU B 1 66 ? 41.719 31.450 21.736 1.00 31.41 66 GLU B O 1
ATOM 1905 N N . ASP B 1 67 ? 43.429 30.067 21.254 1.00 32.19 67 ASP B N 1
ATOM 1906 C CA . ASP B 1 67 ? 43.970 30.082 22.614 1.00 32.92 67 ASP B CA 1
ATOM 1907 C C . ASP B 1 67 ? 42.850 29.792 23.610 1.00 32.60 67 ASP B C 1
ATOM 1908 O O . ASP B 1 67 ? 42.669 30.518 24.590 1.00 31.20 67 ASP B O 1
ATOM 1913 N N . ASN B 1 68 ? 42.110 28.719 23.355 1.00 31.65 68 ASN B N 1
ATOM 1914 C CA . ASN B 1 68 ? 40.985 28.347 24.198 1.00 30.26 68 ASN B CA 1
ATOM 1915 C C . ASN B 1 68 ? 41.355 28.131 25.661 1.00 29.79 68 ASN B C 1
ATOM 1916 O O . ASN B 1 68 ? 42.313 27.424 25.978 1.00 28.75 68 ASN B O 1
ATOM 1921 N N . GLU B 1 69 ? 40.575 28.746 26.545 1.00 29.56 69 GLU B N 1
ATOM 1922 C CA . GLU B 1 69 ? 40.795 28.649 27.983 1.00 29.76 69 GLU B CA 1
ATOM 1923 C C . GLU B 1 69 ? 40.131 27.411 28.583 1.00 29.48 69 GLU B C 1
ATOM 1924 O O . GLU B 1 69 ? 40.585 26.887 29.601 1.00 29.74 69 GLU B O 1
ATOM 1926 N N . ARG B 1 70 ? 39.057 26.942 27.954 1.00 28.59 70 ARG B N 1
ATOM 1927 C CA . ARG B 1 70 ? 38.354 25.762 28.449 1.00 26.21 70 ARG B CA 1
ATOM 1928 C C . ARG B 1 70 ? 39.125 24.468 28.182 1.00 25.27 70 ARG B C 1
ATOM 1929 O O . ARG B 1 70 ? 38.916 23.475 28.868 1.00 23.65 70 ARG B O 1
ATOM 1937 N N . TYR B 1 71 ? 40.003 24.479 27.181 1.00 26.59 71 TYR B N 1
ATOM 1938 C CA . TYR B 1 71 ? 40.826 23.308 26.847 1.00 29.29 71 TYR B CA 1
ATOM 1939 C C . TYR B 1 71 ? 42.236 23.800 26.554 1.00 31.94 71 TYR B C 1
ATOM 1940 O O . TYR B 1 71 ? 42.700 23.742 25.414 1.00 32.08 71 TYR B O 1
ATOM 1949 N N . PRO B 1 72 ? 42.940 24.273 27.596 1.00 34.89 72 PRO B N 1
ATOM 1950 C CA . PRO B 1 72 ? 44.304 24.818 27.587 1.00 36.91 72 PRO B CA 1
ATOM 1951 C C . PRO B 1 72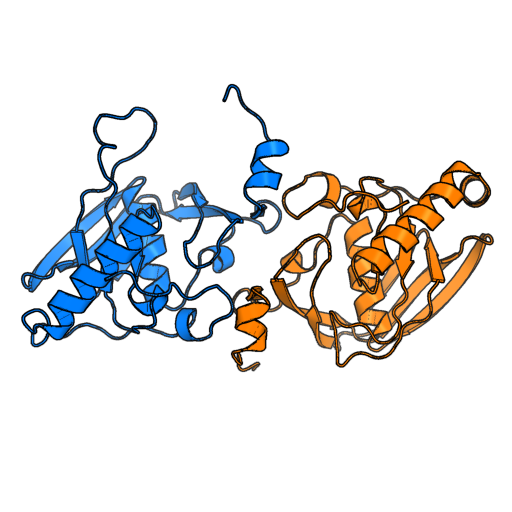 ? 45.436 24.093 26.853 1.00 38.23 72 PRO B C 1
ATOM 1952 O O . PRO B 1 72 ? 46.414 24.729 26.465 1.00 40.34 72 PRO B O 1
ATOM 1956 N N . GLY B 1 73 ? 45.333 22.788 26.647 1.00 38.65 73 GLY B N 1
ATOM 1957 C CA . GLY B 1 73 ? 46.427 22.114 25.962 1.00 39.87 73 GLY B CA 1
ATOM 1958 C C . GLY B 1 73 ? 46.212 21.847 24.482 1.00 39.55 73 GLY B C 1
ATOM 1959 O O . GLY B 1 73 ? 47.134 21.442 23.772 1.00 39.57 73 GLY B O 1
ATOM 1960 N N . THR B 1 74 ? 44.995 22.094 24.013 1.00 39.50 74 THR B N 1
ATOM 1961 C CA . THR B 1 74 ? 44.631 21.834 22.625 1.00 37.53 74 THR B CA 1
ATOM 1962 C C . THR B 1 74 ? 45.095 22.858 21.601 1.00 36.09 74 THR B C 1
ATOM 1963 O O . THR B 1 74 ? 45.338 24.017 21.929 1.00 36.91 74 THR B O 1
ATOM 1967 N N . PRO B 1 75 ? 45.229 22.428 20.334 1.00 35.00 75 PRO B N 1
ATOM 1968 C CA . PRO B 1 75 ? 45.658 23.273 19.219 1.00 34.40 75 PRO B CA 1
ATOM 1969 C C . PRO B 1 75 ? 44.496 24.122 18.723 1.00 33.27 75 PRO B C 1
ATOM 1970 O O . PRO B 1 75 ? 43.345 23.696 18.786 1.00 33.33 75 PRO B O 1
ATOM 1974 N N . ASP B 1 76 ? 44.797 25.319 18.232 1.00 32.85 76 ASP B N 1
ATOM 1975 C CA . ASP B 1 76 ? 43.755 26.204 17.732 1.00 31.72 76 ASP B CA 1
ATOM 1976 C C . ASP B 1 76 ? 43.038 25.562 16.557 1.00 30.26 76 ASP B C 1
ATOM 1977 O O . ASP B 1 76 ? 43.623 24.803 15.786 1.00 28.83 76 ASP B O 1
ATOM 1982 N N . VAL B 1 77 ? 41.757 25.872 16.437 1.00 28.24 77 VAL B N 1
ATOM 1983 C CA . VAL B 1 77 ? 40.948 25.342 15.364 1.00 27.02 77 VAL B CA 1
ATOM 1984 C C . VAL B 1 77 ? 40.393 26.533 14.598 1.00 26.66 77 VAL B C 1
ATOM 1985 O O . VAL B 1 77 ? 39.689 27.370 15.160 1.00 25.85 77 VAL B O 1
ATOM 1989 N N . PRO B 1 78 ? 40.726 26.639 13.306 1.00 25.03 78 PRO B N 1
ATOM 1990 C CA . PRO B 1 78 ? 40.206 27.771 12.536 1.00 24.63 78 PRO B CA 1
ATOM 1991 C C . PRO B 1 78 ? 38.683 27.702 12.470 1.00 23.88 78 PRO B C 1
ATOM 1992 O O . PRO B 1 78 ? 38.111 26.618 12.340 1.00 23.74 78 PRO B O 1
ATOM 1996 N N . GLU B 1 79 ? 38.029 28.854 12.581 1.00 22.06 79 GLU B N 1
ATOM 1997 C CA . GLU B 1 79 ? 36.577 28.891 12.532 1.00 22.58 79 GLU B CA 1
ATOM 1998 C C . GLU B 1 79 ? 36.077 28.567 11.136 1.00 23.10 79 GLU B C 1
ATOM 1999 O O . GLU B 1 79 ? 36.590 29.090 10.149 1.00 24.38 79 GLU B O 1
ATOM 2005 N N . ARG B 1 80 ? 35.083 27.694 11.062 1.00 22.77 80 ARG B N 1
ATOM 2006 C CA . ARG B 1 80 ? 34.469 27.319 9.796 1.00 23.96 80 ARG B CA 1
ATOM 2007 C C . ARG B 1 80 ? 33.052 26.861 10.083 1.00 22.21 80 ARG B C 1
ATOM 2008 O O . ARG B 1 80 ? 32.707 26.561 11.226 1.00 19.78 80 ARG B O 1
ATOM 2016 N N . ILE B 1 81 ? 32.228 26.839 9.042 1.00 21.87 81 ILE B N 1
ATOM 2017 C CA . ILE B 1 81 ? 30.849 26.405 9.161 1.00 20.46 81 ILE B CA 1
ATOM 2018 C C . ILE B 1 81 ? 30.764 25.008 8.558 1.00 19.47 81 ILE B C 1
ATOM 2019 O O . ILE B 1 81 ? 31.237 24.772 7.445 1.00 19.53 81 ILE B O 1
ATOM 2024 N N . ILE B 1 82 ? 30.167 24.087 9.305 1.00 18.56 82 ILE B N 1
ATOM 2025 C CA . ILE B 1 82 ? 30.018 22.706 8.860 1.00 18.10 82 ILE B CA 1
ATOM 2026 C C . ILE B 1 82 ? 28.537 22.364 8.822 1.00 19.62 82 ILE B C 1
ATOM 2027 O O . ILE B 1 82 ? 27.860 22.340 9.859 1.00 17.68 82 ILE B O 1
ATOM 2032 N N . LEU B 1 83 ? 28.038 22.111 7.615 1.00 18.80 83 LEU B N 1
ATOM 2033 C CA . LEU B 1 83 ? 26.630 21.802 7.416 1.00 19.00 83 LEU B CA 1
ATOM 2034 C C . LEU B 1 83 ? 26.419 20.378 6.915 1.00 18.46 83 LEU B C 1
ATOM 2035 O O . LEU B 1 83 ? 27.242 19.843 6.160 1.00 17.45 83 LEU B O 1
ATOM 2040 N N . ASN B 1 84 ? 25.315 19.773 7.346 1.00 17.62 84 ASN B N 1
ATOM 2041 C CA . ASN B 1 84 ? 24.953 18.413 6.935 1.00 18.83 84 ASN B CA 1
ATOM 2042 C C . ASN B 1 84 ? 26.156 17.483 6.980 1.00 19.09 84 ASN B C 1
ATOM 2043 O O . ASN B 1 84 ? 26.392 16.712 6.043 1.00 19.31 84 ASN B O 1
ATOM 2048 N N . PRO B 1 85 ? 26.937 17.532 8.070 1.00 18.66 85 PRO B N 1
ATOM 2049 C CA . PRO B 1 85 ? 28.103 16.651 8.130 1.00 17.96 85 PRO B CA 1
ATOM 2050 C C . PRO B 1 85 ? 27.743 15.186 8.264 1.00 17.27 85 PRO B C 1
ATOM 2051 O O . PRO B 1 85 ? 26.729 14.836 8.854 1.00 19.34 85 PRO B O 1
ATOM 2055 N N . VAL B 1 86 ? 28.586 14.339 7.692 1.00 16.30 86 VAL B N 1
ATOM 2056 C CA . VAL B 1 86 ? 28.419 12.902 7.761 1.00 17.72 86 VAL B CA 1
ATOM 2057 C C . VAL B 1 86 ? 29.815 12.351 8.050 1.00 17.66 86 VAL B C 1
ATOM 2058 O O . VAL B 1 86 ? 30.752 12.563 7.280 1.00 18.76 86 VAL B O 1
ATOM 2062 N N . ILE B 1 87 ? 29.949 11.665 9.176 1.00 17.03 87 ILE B N 1
ATOM 2063 C CA . ILE B 1 87 ? 31.231 11.116 9.585 1.00 17.33 87 ILE B CA 1
ATOM 2064 C C . ILE B 1 87 ? 31.293 9.596 9.581 1.00 18.20 87 ILE B C 1
ATOM 2065 O O . ILE B 1 87 ? 30.404 8.915 10.096 1.00 17.48 87 ILE B O 1
ATOM 2070 N N . THR B 1 88 ? 32.371 9.075 9.009 1.00 18.77 88 THR B N 1
ATOM 2071 C CA . THR B 1 88 ? 32.595 7.644 8.957 1.00 19.12 88 THR B CA 1
ATOM 2072 C C . THR B 1 88 ? 33.981 7.394 9.522 1.00 19.57 88 THR B C 1
ATOM 2073 O O . THR B 1 88 ? 34.968 7.934 9.026 1.00 20.38 88 THR B O 1
ATOM 2077 N N . PRO B 1 89 ? 34.073 6.589 10.589 1.00 20.05 89 PRO B N 1
ATOM 2078 C CA . PRO B 1 89 ? 35.392 6.322 11.163 1.00 18.87 89 PRO B CA 1
ATOM 2079 C C . PRO B 1 89 ? 36.237 5.585 10.146 1.00 18.56 89 PRO B C 1
ATOM 2080 O O . PRO B 1 89 ? 35.725 4.746 9.406 1.00 16.99 89 PRO B O 1
ATOM 2084 N N . LEU B 1 90 ? 37.527 5.897 10.106 1.00 20.15 90 LEU B N 1
ATOM 2085 C CA . LEU B 1 90 ? 38.434 5.233 9.182 1.00 20.57 90 LEU B CA 1
ATOM 2086 C C . LEU B 1 90 ? 39.328 4.279 9.965 1.00 22.34 90 LEU B C 1
ATOM 2087 O O . LEU B 1 90 ? 40.083 3.495 9.383 1.00 23.54 90 LEU B O 1
ATOM 2092 N N . THR B 1 91 ? 39.236 4.341 11.289 1.00 21.81 91 THR B N 1
ATOM 2093 C CA . THR B 1 91 ? 40.064 3.498 12.141 1.00 20.89 91 THR B CA 1
ATOM 2094 C C . THR B 1 91 ? 39.375 3.083 13.432 1.00 22.63 91 THR B C 1
ATOM 2095 O O . THR B 1 91 ? 38.390 3.693 13.853 1.00 21.29 91 THR B O 1
ATOM 2099 N N . LYS B 1 92 ? 39.909 2.039 14.059 1.00 24.94 92 LYS B N 1
ATOM 2100 C CA . LYS B 1 92 ? 39.391 1.565 15.331 1.00 25.98 92 LYS B CA 1
ATOM 2101 C C . LYS B 1 92 ? 40.256 2.233 16.395 1.00 26.12 92 LYS B C 1
ATOM 2102 O O . LYS B 1 92 ? 39.907 2.253 17.576 1.00 26.64 92 LYS B O 1
ATOM 2108 N N . ASP B 1 93 ? 41.390 2.781 15.960 1.00 25.68 93 ASP B N 1
ATOM 2109 C CA . ASP B 1 93 ? 42.304 3.458 16.868 1.00 26.19 93 ASP B CA 1
ATOM 2110 C C . ASP B 1 93 ? 41.653 4.708 17.428 1.00 26.12 93 ASP B C 1
ATOM 2111 O O . ASP B 1 93 ? 41.007 5.470 16.705 1.00 24.05 93 ASP B O 1
ATOM 2116 N N . THR B 1 94 ? 41.838 4.922 18.722 1.00 25.54 94 THR B N 1
ATOM 2117 C CA . THR B 1 94 ? 41.249 6.076 19.366 1.00 26.03 94 THR B CA 1
ATOM 2118 C C . THR B 1 94 ? 42.255 6.839 20.195 1.00 26.13 94 THR B C 1
ATOM 2119 O O . THR B 1 94 ? 43.305 6.327 20.570 1.00 25.89 94 THR B O 1
ATOM 2123 N N . SER B 1 95 ? 41.921 8.090 20.458 1.00 27.33 95 SER B N 1
ATOM 2124 C CA . SER B 1 95 ? 42.747 8.946 21.281 1.00 28.19 95 SER B CA 1
ATOM 2125 C C . SER B 1 95 ? 41.791 9.375 22.374 1.00 27.31 95 SER B C 1
ATOM 2126 O O . SER B 1 95 ? 40.690 9.845 22.094 1.00 30.00 95 SER B O 1
ATOM 2129 N N . GLY B 1 96 ? 42.185 9.174 23.619 1.00 25.35 96 GLY B N 1
ATOM 2130 C CA . GLY B 1 96 ? 41.310 9.557 24.703 1.00 22.63 96 GLY B CA 1
ATOM 2131 C C . GLY B 1 96 ? 41.411 11.047 24.904 1.00 21.23 96 GLY B C 1
ATOM 2132 O O . GLY B 1 96 ? 42.431 11.648 24.587 1.00 21.17 96 GLY B O 1
ATOM 2133 N N . PHE B 1 97 ? 40.357 11.653 25.425 1.00 19.09 97 PHE B N 1
ATOM 2134 C CA . PHE B 1 97 ? 40.382 13.083 25.656 1.00 19.24 97 PHE B CA 1
ATOM 2135 C C . PHE B 1 97 ? 39.324 13.451 26.675 1.00 18.16 97 PHE B C 1
ATOM 2136 O O . PHE B 1 97 ? 38.189 12.977 26.597 1.00 17.05 97 PHE B O 1
ATOM 2144 N N . TRP B 1 98 ? 39.706 14.286 27.639 1.00 17.79 98 TRP B N 1
ATOM 2145 C CA . TRP B 1 98 ? 38.775 14.736 28.658 1.00 16.41 98 TRP B CA 1
ATOM 2146 C C . TRP B 1 98 ? 37.902 15.819 28.053 1.00 16.98 98 TRP B C 1
ATOM 2147 O O . TRP B 1 98 ? 38.191 17.011 28.146 1.00 17.49 98 TRP B O 1
ATOM 2158 N N . GLU B 1 99 ? 36.820 15.389 27.430 1.00 15.99 99 GLU B N 1
ATOM 2159 C CA . GLU B 1 99 ? 35.914 16.314 26.783 1.00 17.07 99 GLU B CA 1
ATOM 2160 C C . GLU B 1 99 ? 34.979 17.054 27.723 1.00 16.48 99 GLU B C 1
ATOM 2161 O O . GLU B 1 99 ? 34.670 16.599 28.827 1.00 15.89 99 GLU B O 1
ATOM 2167 N N . GLY B 1 100 ? 34.543 18.211 27.253 1.00 14.36 100 GLY B N 1
ATOM 2168 C CA . GLY B 1 100 ? 33.600 19.024 27.982 1.00 16.58 100 GLY B CA 1
ATOM 2169 C C . GLY B 1 100 ? 32.548 19.391 26.953 1.00 16.65 100 GLY B C 1
ATOM 2170 O O . GLY B 1 100 ? 32.713 19.101 25.765 1.00 15.91 100 GLY B O 1
ATOM 2171 N N . CYS B 1 101 ? 31.467 20.017 27.389 1.00 17.05 101 CYS B N 1
ATOM 2172 C CA . CYS B 1 101 ? 30.419 20.417 26.469 1.00 17.26 101 CYS B CA 1
ATOM 2173 C C . CYS B 1 101 ? 29.694 21.628 27.021 1.00 18.34 101 CYS B C 1
ATOM 2174 O O . CYS B 1 101 ? 29.338 21.669 28.196 1.00 18.19 101 CYS B O 1
ATOM 2177 N N . LEU B 1 102 ? 29.477 22.616 26.163 1.00 17.03 102 LEU B N 1
ATOM 2178 C CA . LEU B 1 102 ? 28.792 23.828 26.567 1.00 17.78 102 LEU B CA 1
ATOM 2179 C C . LEU B 1 102 ? 27.403 23.513 27.097 1.00 18.41 102 LEU B C 1
ATOM 2180 O O . LEU B 1 102 ? 26.812 24.317 27.813 1.00 19.87 102 LEU B O 1
ATOM 2185 N N . SER B 1 103 ? 26.881 22.344 26.742 1.00 16.94 103 SER B N 1
ATOM 2186 C CA . SER B 1 103 ? 25.562 21.946 27.209 1.00 17.72 103 SER B CA 1
ATOM 2187 C C . SER B 1 103 ? 25.655 21.112 28.486 1.00 17.60 103 SER B C 1
ATOM 2188 O O . SER B 1 103 ? 24.641 20.709 29.048 1.00 17.54 103 SER B O 1
ATOM 2191 N N . VAL B 1 104 ? 26.881 20.845 28.927 1.00 17.07 104 VAL B N 1
ATOM 2192 C CA . VAL B 1 104 ? 27.123 20.091 30.159 1.00 16.46 104 VAL B CA 1
ATOM 2193 C C . VAL B 1 104 ? 28.138 20.927 30.936 1.00 15.72 104 VAL B C 1
ATOM 2194 O O . VAL B 1 104 ? 29.261 20.500 31.187 1.00 15.83 104 VAL B O 1
ATOM 2198 N N . PRO B 1 105 ? 27.739 22.143 31.329 1.00 16.61 105 PRO B N 1
ATOM 2199 C CA . PRO B 1 105 ? 28.598 23.069 32.067 1.00 17.89 105 PRO B CA 1
ATOM 2200 C C . PRO B 1 105 ? 29.177 22.560 33.385 1.00 18.35 105 PRO B C 1
ATOM 2201 O O . PRO B 1 105 ? 28.496 21.893 34.168 1.00 18.64 105 PRO B O 1
ATOM 2205 N N . GLY B 1 106 ? 30.453 22.873 33.594 1.00 17.95 106 GLY B N 1
ATOM 2206 C CA . GLY B 1 106 ? 31.148 22.508 34.816 1.00 18.88 106 GLY B CA 1
ATOM 2207 C C . GLY B 1 106 ? 31.641 21.087 34.942 1.00 18.75 106 GLY B C 1
ATOM 2208 O O . GLY B 1 106 ? 32.078 20.678 36.020 1.00 18.99 106 GLY B O 1
ATOM 2209 N N . MET B 1 107 ? 31.583 20.330 33.854 1.00 19.28 107 MET B N 1
ATOM 2210 C CA . MET B 1 107 ? 32.024 18.947 33.901 1.00 18.35 107 MET B CA 1
ATOM 2211 C C . MET B 1 107 ? 32.952 18.557 32.762 1.00 18.65 107 MET B C 1
ATOM 2212 O O . MET B 1 107 ? 33.076 19.274 31.770 1.00 17.72 107 MET B O 1
ATOM 2217 N N . ARG B 1 108 ? 33.608 17.412 32.928 1.00 18.27 108 ARG B N 1
ATOM 2218 C CA . ARG B 1 108 ? 34.530 16.869 31.942 1.00 17.83 108 ARG B CA 1
ATOM 2219 C C . ARG B 1 108 ? 34.436 15.348 32.041 1.00 16.73 108 ARG B C 1
ATOM 2220 O O . ARG B 1 108 ? 34.176 14.798 33.104 1.00 17.12 108 ARG B O 1
ATOM 2228 N N . GLY B 1 109 ? 34.626 14.667 30.924 1.00 16.14 109 GLY B N 1
ATOM 2229 C CA . GLY B 1 109 ? 34.566 13.224 30.939 1.00 16.16 109 GLY B CA 1
ATOM 2230 C C . GLY B 1 109 ? 35.531 12.682 29.917 1.00 16.96 109 GLY B C 1
ATOM 2231 O O . GLY B 1 109 ? 35.730 13.284 28.862 1.00 18.19 109 GLY B O 1
ATOM 2232 N N . TYR B 1 110 ? 36.132 11.543 30.227 1.00 16.57 110 TYR B N 1
ATOM 2233 C CA . TYR B 1 110 ? 37.084 10.929 29.326 1.00 16.28 110 TYR B CA 1
ATOM 2234 C C . TYR B 1 110 ? 36.340 10.200 28.220 1.00 16.55 110 TYR B C 1
ATOM 2235 O O . TYR B 1 110 ? 35.519 9.321 28.482 1.00 15.93 110 TYR B O 1
ATOM 2244 N N . VAL B 1 111 ? 36.626 10.577 26.982 1.00 16.82 111 VAL B N 1
ATOM 2245 C CA . VAL B 1 111 ? 35.987 9.956 25.831 1.00 16.83 111 VAL B CA 1
ATOM 2246 C C . VAL B 1 111 ? 37.039 9.519 24.821 1.00 16.98 111 VAL B C 1
ATOM 2247 O O . VAL B 1 111 ? 37.989 10.256 24.543 1.00 16.88 111 VAL B O 1
ATOM 2251 N N . GLU B 1 112 ? 36.875 8.318 24.281 1.00 17.12 112 GLU B N 1
ATOM 2252 C CA . GLU B 1 112 ? 37.810 7.818 23.286 1.00 17.57 112 GLU B CA 1
ATOM 2253 C C . GLU B 1 112 ? 37.064 7.675 21.970 1.00 18.54 112 GLU B C 1
ATOM 2254 O O . GLU B 1 112 ? 36.173 6.841 21.831 1.00 18.80 112 GLU B O 1
ATOM 2260 N N . ARG B 1 113 ? 37.421 8.508 21.005 1.00 18.72 113 ARG B N 1
ATOM 2261 C CA . ARG B 1 113 ? 36.780 8.465 19.702 1.00 16.94 113 ARG B CA 1
ATOM 2262 C C . ARG B 1 113 ? 37.821 8.104 18.661 1.00 17.37 113 ARG B C 1
ATOM 2263 O O . ARG B 1 113 ? 39.017 8.303 18.876 1.00 16.66 113 ARG B O 1
ATOM 2271 N N . PRO B 1 114 ? 37.383 7.550 17.520 1.00 17.81 114 PRO B N 1
ATOM 2272 C CA . PRO B 1 114 ? 38.334 7.190 16.464 1.00 17.86 114 PRO B CA 1
ATOM 2273 C C . PRO B 1 114 ? 39.169 8.436 16.172 1.00 17.51 114 PRO B C 1
ATOM 2274 O O . PRO B 1 114 ? 38.622 9.531 16.058 1.00 17.25 114 PRO B O 1
ATOM 2278 N N . ASN B 1 115 ? 40.482 8.285 16.062 1.00 19.02 115 ASN B N 1
ATOM 2279 C CA . ASN B 1 115 ? 41.332 9.444 15.821 1.00 21.39 115 ASN B CA 1
ATOM 2280 C C . ASN B 1 115 ? 41.563 9.738 14.342 1.00 22.39 115 ASN B C 1
ATOM 2281 O O . ASN B 1 115 ? 42.424 10.546 13.979 1.00 21.67 115 ASN B O 1
ATOM 2286 N N . GLN B 1 116 ? 40.789 9.072 13.495 1.00 22.41 116 GLN B N 1
ATOM 2287 C CA . GLN B 1 116 ? 40.866 9.273 12.055 1.00 24.04 116 GLN B CA 1
ATOM 2288 C C . GLN B 1 116 ? 39.483 9.014 11.478 1.00 22.86 116 GLN B C 1
ATOM 2289 O O . GLN B 1 116 ? 38.938 7.915 11.590 1.00 20.55 116 GLN B O 1
ATOM 2295 N N . ILE B 1 117 ? 38.913 10.041 10.866 1.00 22.27 117 ILE B N 1
ATOM 2296 C CA . ILE B 1 117 ? 37.583 9.927 10.310 1.00 22.89 117 ILE B CA 1
ATOM 2297 C C . ILE B 1 117 ? 37.488 10.541 8.929 1.00 23.58 117 ILE B C 1
ATOM 2298 O O . ILE B 1 117 ? 38.362 11.295 8.494 1.00 22.33 117 ILE B O 1
ATOM 2303 N N . ARG B 1 118 ? 36.402 10.198 8.251 1.00 23.59 118 ARG B N 1
ATOM 2304 C CA . ARG B 1 118 ? 36.100 10.742 6.944 1.00 24.05 118 ARG B CA 1
ATOM 2305 C C . ARG B 1 118 ? 34.891 11.612 7.205 1.00 22.31 118 ARG B C 1
ATOM 2306 O O . ARG B 1 118 ? 33.915 11.159 7.803 1.00 21.54 118 ARG B O 1
ATOM 2314 N N . MET B 1 119 ? 34.946 12.864 6.783 1.00 22.17 119 MET B N 1
ATOM 2315 C CA . MET B 1 119 ? 33.798 13.724 6.979 1.00 21.52 119 MET B CA 1
ATOM 2316 C C . MET B 1 119 ? 33.382 14.343 5.662 1.00 22.12 119 MET B C 1
ATOM 2317 O O . MET B 1 119 ? 34.216 14.827 4.900 1.00 22.05 119 MET B O 1
ATOM 2322 N N . GLN B 1 120 ? 32.083 14.306 5.400 1.00 23.22 120 GLN B N 1
ATOM 2323 C CA . GLN B 1 120 ? 31.526 14.887 4.193 1.00 24.70 120 GLN B CA 1
ATOM 2324 C C . GLN B 1 120 ? 30.627 15.991 4.702 1.00 22.88 120 GLN B C 1
ATOM 2325 O O . GLN B 1 120 ? 29.862 15.786 5.644 1.00 24.86 120 GLN B O 1
ATOM 2331 N N . TRP B 1 121 ? 30.720 17.164 4.098 1.00 20.72 121 TRP B N 1
ATOM 2332 C CA . TRP B 1 121 ? 29.890 18.262 4.536 1.00 19.45 121 TRP B CA 1
ATOM 2333 C C . TRP B 1 121 ? 29.853 19.382 3.517 1.00 20.10 121 TRP B C 1
ATOM 2334 O O . TRP B 1 121 ? 30.529 19.339 2.483 1.00 19.17 121 TRP B O 1
ATOM 2345 N N . MET B 1 122 ? 29.050 20.388 3.827 1.00 20.92 122 MET B N 1
ATOM 2346 C CA . MET B 1 122 ? 28.893 21.540 2.966 1.00 21.80 122 MET B CA 1
ATOM 2347 C C . MET B 1 122 ? 29.091 22.781 3.822 1.00 22.03 122 MET B C 1
ATOM 2348 O O . MET B 1 122 ? 28.646 22.814 4.968 1.00 23.60 122 MET B O 1
ATOM 2353 N N . ASP B 1 123 ? 29.770 23.792 3.288 1.00 21.12 123 ASP B N 1
ATOM 2354 C CA . ASP B 1 123 ? 29.959 25.023 4.045 1.00 20.99 123 ASP B CA 1
ATOM 2355 C C . ASP B 1 123 ? 28.864 26.004 3.654 1.00 20.65 123 ASP B C 1
ATOM 2356 O O . ASP B 1 123 ? 27.983 25.667 2.864 1.00 20.91 123 ASP B O 1
ATOM 2361 N N . GLU B 1 124 ? 28.911 27.211 4.205 1.00 22.18 124 GLU B N 1
ATOM 2362 C CA . GLU B 1 124 ? 27.890 28.214 3.917 1.00 23.60 124 GLU B CA 1
ATOM 2363 C C . GLU B 1 124 ? 27.892 28.710 2.482 1.00 23.25 124 GLU B C 1
ATOM 2364 O O . GLU B 1 124 ? 26.967 29.399 2.069 1.00 22.56 124 GLU B O 1
ATOM 2370 N N . LYS B 1 125 ? 28.929 28.371 1.725 1.00 25.04 125 LYS B N 1
ATOM 2371 C CA . LYS B 1 125 ? 29.021 28.799 0.335 1.00 26.87 125 LYS B CA 1
ATOM 2372 C C . LYS B 1 125 ? 28.482 27.723 -0.592 1.00 26.95 125 LYS B C 1
ATOM 2373 O O . LYS B 1 125 ? 28.487 27.883 -1.808 1.00 27.67 125 LYS B O 1
ATOM 2379 N N . GLY B 1 126 ? 28.023 26.622 -0.009 1.00 27.33 126 GLY B N 1
ATOM 2380 C CA . GLY B 1 126 ? 27.488 25.537 -0.808 1.00 26.13 126 GLY B CA 1
ATOM 2381 C C . GLY B 1 126 ? 28.574 24.581 -1.249 1.00 26.62 126 GLY B C 1
ATOM 2382 O O . GLY B 1 126 ? 28.300 23.594 -1.935 1.00 25.42 126 GLY B O 1
ATOM 2383 N N . ASN B 1 127 ? 29.815 24.873 -0.870 1.00 27.05 127 ASN B N 1
ATOM 2384 C CA . ASN B 1 127 ? 30.927 24.005 -1.228 1.00 27.78 127 ASN B CA 1
ATOM 2385 C C . ASN B 1 127 ? 30.782 22.649 -0.549 1.00 28.84 127 ASN B C 1
ATOM 2386 O O . ASN B 1 127 ? 30.368 22.562 0.603 1.00 28.62 127 ASN B O 1
ATOM 2391 N N . GLN B 1 128 ? 31.117 21.591 -1.276 1.00 29.52 128 GLN B N 1
ATOM 2392 C CA . GLN B 1 128 ? 31.033 20.241 -0.746 1.00 30.79 128 GLN B CA 1
ATOM 2393 C C . GLN B 1 128 ? 32.435 19.772 -0.398 1.00 30.94 128 GLN B C 1
ATOM 2394 O O . GLN B 1 128 ? 33.377 19.996 -1.155 1.00 31.85 128 GLN B O 1
ATOM 2400 N N . PHE B 1 129 ? 32.577 19.129 0.752 1.00 30.33 129 PHE B N 1
ATOM 2401 C CA . PHE B 1 129 ? 33.876 18.625 1.161 1.00 30.09 129 PHE B CA 1
ATOM 2402 C C . PHE B 1 129 ? 33.780 17.159 1.534 1.00 29.92 129 PHE B C 1
ATOM 2403 O O . PHE B 1 129 ? 32.738 16.680 1.981 1.00 30.28 129 PHE B O 1
ATOM 2411 N N . ASP B 1 130 ? 34.886 16.455 1.342 1.00 30.68 130 ASP B N 1
ATOM 2412 C CA . ASP B 1 130 ? 34.982 15.037 1.641 1.00 31.26 130 ASP B CA 1
ATOM 2413 C C . ASP B 1 130 ? 36.445 14.873 1.986 1.00 30.21 130 ASP B C 1
ATOM 2414 O O . ASP B 1 130 ? 37.271 14.603 1.119 1.00 30.62 130 ASP B O 1
ATOM 2419 N N . GLU B 1 131 ? 36.759 15.050 3.262 1.00 30.15 131 GLU B N 1
ATOM 2420 C CA . GLU B 1 131 ? 38.134 14.977 3.721 1.00 29.21 131 GLU B CA 1
ATOM 2421 C C . GLU B 1 131 ? 38.380 13.957 4.820 1.00 27.93 131 GLU B C 1
ATOM 2422 O O . GLU B 1 131 ? 37.455 13.448 5.447 1.00 27.89 131 GLU B O 1
ATOM 2428 N N . THR B 1 132 ? 39.653 13.670 5.039 1.00 26.18 132 THR B N 1
ATOM 2429 C CA . THR B 1 132 ? 40.063 12.761 6.084 1.00 27.59 132 THR B CA 1
ATOM 2430 C C . THR B 1 132 ? 40.508 13.685 7.206 1.00 27.77 132 THR B C 1
ATOM 2431 O O . THR B 1 132 ? 41.437 14.476 7.035 1.00 29.46 132 THR B O 1
ATOM 2435 N N . ILE B 1 133 ? 39.823 13.608 8.339 1.00 25.74 133 ILE B N 1
ATOM 2436 C CA . ILE B 1 133 ? 40.155 14.448 9.478 1.00 24.28 133 ILE B CA 1
ATOM 2437 C C . ILE B 1 133 ? 40.807 13.592 10.553 1.00 24.62 133 ILE B C 1
ATOM 2438 O O . ILE B 1 133 ? 40.482 12.415 10.702 1.00 24.91 133 ILE B O 1
ATOM 2443 N N . ASP B 1 134 ? 41.737 14.173 11.299 1.00 23.80 134 ASP B N 1
ATOM 2444 C CA . ASP B 1 134 ? 42.386 13.418 12.356 1.00 24.30 134 ASP B CA 1
ATOM 2445 C C . ASP B 1 134 ? 42.736 14.293 13.547 1.00 22.54 134 ASP B C 1
ATOM 2446 O O . ASP B 1 134 ? 42.432 15.481 13.571 1.00 22.90 134 ASP B O 1
ATOM 2451 N N . GLY B 1 135 ? 43.358 13.690 14.548 1.00 22.33 135 GLY B N 1
ATOM 2452 C CA . GLY B 1 135 ? 43.744 14.445 15.719 1.00 22.23 135 GLY B CA 1
ATOM 2453 C C . GLY B 1 135 ? 42.598 15.155 16.415 1.00 22.94 135 GLY B C 1
ATOM 2454 O O . GLY B 1 135 ? 41.463 14.675 16.448 1.00 22.31 135 GLY B O 1
ATOM 2455 N N . TYR B 1 136 ? 42.913 16.324 16.960 1.00 22.09 136 TYR B N 1
ATOM 2456 C CA . TYR B 1 136 ? 41.961 17.131 17.702 1.00 21.49 136 TYR B CA 1
ATOM 2457 C C . TYR B 1 136 ? 40.698 17.511 16.935 1.00 21.81 136 TYR B C 1
ATOM 2458 O O . TYR B 1 136 ? 39.594 17.407 17.462 1.00 20.53 136 TYR B O 1
ATOM 2467 N N . LYS B 1 137 ? 40.857 17.963 15.698 1.00 22.81 137 LYS B N 1
ATOM 2468 C CA . LYS B 1 137 ? 39.705 18.343 14.893 1.00 22.77 137 LYS B CA 1
ATOM 2469 C C . LYS B 1 137 ? 38.767 17.150 14.748 1.00 21.87 137 LYS B C 1
ATOM 2470 O O . LYS B 1 137 ? 37.544 17.301 14.728 1.00 21.17 137 LYS B O 1
ATOM 2476 N N . ALA B 1 138 ? 39.341 15.959 14.659 1.00 20.92 138 ALA B N 1
ATOM 2477 C CA . ALA B 1 138 ? 38.528 14.763 14.524 1.00 21.24 138 ALA B CA 1
ATOM 2478 C C . ALA B 1 138 ? 37.627 14.612 15.755 1.00 21.24 138 ALA B C 1
ATOM 2479 O O . ALA B 1 138 ? 36.449 14.256 15.647 1.00 21.44 138 ALA B O 1
ATOM 2481 N N . ILE B 1 139 ? 38.183 14.896 16.926 1.00 19.81 139 ILE B N 1
ATOM 2482 C CA . ILE B 1 139 ? 37.431 14.782 18.166 1.00 18.47 139 ILE B CA 1
ATOM 2483 C C . ILE B 1 139 ? 36.334 15.842 18.223 1.00 17.78 139 ILE B C 1
ATOM 2484 O O . ILE B 1 139 ? 35.183 15.545 18.537 1.00 17.72 139 ILE B O 1
ATOM 2489 N N . VAL B 1 140 ? 36.701 17.078 17.917 1.00 16.20 140 VAL B N 1
ATOM 2490 C CA . VAL B 1 140 ? 35.759 18.178 17.925 1.00 14.96 140 VAL B CA 1
ATOM 2491 C C . VAL B 1 140 ? 34.619 17.932 16.938 1.00 15.85 140 VAL B C 1
ATOM 2492 O O . VAL B 1 140 ? 33.446 18.105 17.274 1.00 15.48 140 VAL B O 1
ATOM 2496 N N . TYR B 1 141 ? 34.965 17.526 15.723 1.00 14.48 141 TYR B N 1
ATOM 2497 C CA . TYR B 1 141 ? 33.957 17.275 14.705 1.00 16.25 141 TYR B CA 1
ATOM 2498 C C . TYR B 1 141 ? 32.992 16.174 15.112 1.00 14.19 141 TYR B C 1
ATOM 2499 O O . TYR B 1 141 ? 31.784 16.316 14.952 1.00 13.63 141 TYR B O 1
ATOM 2508 N N . GLN B 1 142 ? 33.515 15.079 15.643 1.00 13.65 142 GLN B N 1
ATOM 2509 C CA . GLN B 1 142 ? 32.642 13.993 16.064 1.00 15.06 142 GLN B CA 1
ATOM 2510 C C . GLN B 1 142 ? 31.753 14.468 17.204 1.00 14.51 142 GLN B C 1
ATOM 2511 O O . GLN B 1 142 ? 30.554 14.197 17.228 1.00 15.06 142 GLN B O 1
ATOM 2517 N N . HIS B 1 143 ? 32.344 15.200 18.137 1.00 15.14 143 HIS B N 1
ATOM 2518 C CA . HIS B 1 143 ? 31.602 15.714 19.275 1.00 15.66 143 HIS B CA 1
ATOM 2519 C C . HIS B 1 143 ? 30.443 16.566 18.778 1.00 18.03 143 HIS B C 1
ATOM 2520 O O . HIS B 1 143 ? 29.296 16.395 19.199 1.00 16.50 143 HIS B O 1
ATOM 2527 N N . GLU B 1 144 ? 30.757 17.484 17.872 1.00 19.05 144 GLU B N 1
ATOM 2528 C CA . GLU B 1 144 ? 29.765 18.385 17.312 1.00 19.25 144 GLU B CA 1
ATOM 2529 C C . GLU B 1 144 ? 28.689 17.658 16.520 1.00 18.87 144 GLU B C 1
ATOM 2530 O O . GLU B 1 144 ? 27.503 17.904 16.710 1.00 17.94 144 GLU B O 1
ATOM 2536 N N . CYS B 1 145 ? 29.099 16.758 15.635 1.00 17.55 145 CYS B N 1
ATOM 2537 C CA . CYS B 1 145 ? 28.135 16.021 14.831 1.00 18.82 145 CYS B CA 1
ATOM 2538 C C . CYS B 1 145 ? 27.222 15.154 15.693 1.00 18.74 145 CYS B C 1
ATOM 2539 O O . CYS B 1 145 ? 26.046 14.960 15.369 1.00 18.03 145 CYS B O 1
ATOM 2542 N N . ASP B 1 146 ? 27.762 14.631 16.790 1.00 17.05 146 ASP B N 1
ATOM 2543 C CA . ASP B 1 146 ? 26.966 13.820 17.703 1.00 16.20 146 ASP B CA 1
ATOM 2544 C C . ASP B 1 146 ? 25.731 14.623 18.116 1.00 14.69 146 ASP B C 1
ATOM 2545 O O . ASP B 1 146 ? 24.631 14.081 18.217 1.00 14.15 146 ASP B O 1
ATOM 2550 N N . HIS B 1 147 ? 25.928 15.916 18.346 1.00 11.33 147 HIS B N 1
ATOM 2551 C CA . HIS B 1 147 ? 24.842 16.802 18.729 1.00 13.21 147 HIS B CA 1
ATOM 2552 C C . HIS B 1 147 ? 23.714 16.768 17.714 1.00 14.49 147 HIS B C 1
ATOM 2553 O O . HIS B 1 147 ? 22.537 16.855 18.078 1.00 15.83 147 HIS B O 1
ATOM 2560 N N . LEU B 1 148 ? 24.075 16.651 16.442 1.00 14.21 148 LEU B N 1
ATOM 2561 C CA . LEU B 1 148 ? 23.086 16.622 15.372 1.00 16.69 148 LEU B CA 1
ATOM 2562 C C . LEU B 1 148 ? 22.269 15.338 15.408 1.00 17.62 148 LEU B C 1
ATOM 2563 O O . LEU B 1 148 ? 21.183 15.276 14.836 1.00 16.18 148 LEU B O 1
ATOM 2568 N N . GLN B 1 149 ? 22.800 14.324 16.090 1.00 19.21 149 GLN B N 1
ATOM 2569 C CA . GLN B 1 149 ? 22.131 13.029 16.223 1.00 20.41 149 GLN B CA 1
ATOM 2570 C C . GLN B 1 149 ? 21.514 12.902 17.607 1.00 19.33 149 GLN B C 1
ATOM 2571 O O . GLN B 1 149 ? 21.065 11.823 17.995 1.00 19.04 149 GLN B O 1
ATOM 2577 N N . GLY B 1 150 ? 21.505 14.004 18.352 1.00 18.92 150 GLY B N 1
ATOM 2578 C CA . GLY B 1 150 ? 20.945 13.989 19.690 1.00 17.61 150 GLY B CA 1
ATOM 2579 C C . GLY B 1 150 ? 21.826 13.235 20.670 1.00 17.90 150 GLY B C 1
ATOM 2580 O O . GLY B 1 150 ? 21.341 12.653 21.640 1.00 17.22 150 GLY B O 1
ATOM 2581 N N . ILE B 1 151 ? 23.131 13.250 20.422 1.00 17.81 151 ILE B N 1
ATOM 2582 C CA . ILE B 1 151 ? 24.079 12.558 21.281 1.00 15.55 151 ILE B CA 1
ATOM 2583 C C . ILE B 1 151 ? 25.031 13.516 21.975 1.00 14.59 151 ILE B C 1
ATOM 2584 O O . ILE B 1 151 ? 25.589 14.417 21.347 1.00 17.24 151 ILE B O 1
ATOM 2589 N N . LEU B 1 152 ? 25.204 13.317 23.280 1.00 15.00 152 LEU B N 1
ATOM 2590 C CA . LEU B 1 152 ? 26.111 14.134 24.084 1.00 14.30 152 LEU B CA 1
ATOM 2591 C C . LEU B 1 152 ? 27.288 13.239 24.448 1.00 14.41 152 LEU B C 1
ATOM 2592 O O . LEU B 1 152 ? 27.162 12.016 24.419 1.00 15.09 152 LEU B O 1
ATOM 2597 N N . TYR B 1 153 ? 28.427 13.827 24.796 1.00 14.98 153 TYR B N 1
ATOM 2598 C CA . TYR B 1 153 ? 29.601 13.014 25.119 1.00 13.80 153 TYR B CA 1
ATOM 2599 C C . TYR B 1 153 ? 29.379 12.114 26.331 1.00 14.19 153 TYR B C 1
ATOM 2600 O O . TYR B 1 153 ? 30.044 11.086 26.479 1.00 12.70 153 TYR B O 1
ATOM 2609 N N . VAL B 1 154 ? 28.451 12.490 27.206 1.00 13.46 154 VAL B N 1
ATOM 2610 C CA . VAL B 1 154 ? 28.197 11.653 28.369 1.00 15.52 154 VAL B CA 1
ATOM 2611 C C . VAL B 1 154 ? 27.675 10.300 27.906 1.00 15.20 154 VAL B C 1
ATOM 2612 O O . VAL B 1 154 ? 27.762 9.317 28.635 1.00 14.35 154 VAL B O 1
ATOM 2616 N N . ASP B 1 155 ? 27.140 10.251 26.688 1.00 14.43 155 ASP B N 1
ATOM 2617 C CA . ASP B 1 155 ? 26.625 9.000 26.131 1.00 16.35 155 ASP B CA 1
ATOM 2618 C C . ASP B 1 155 ? 27.799 8.120 25.698 1.00 17.28 155 ASP B C 1
ATOM 2619 O O . ASP B 1 155 ? 27.644 6.911 25.491 1.00 16.74 155 ASP B O 1
ATOM 2624 N N . ARG B 1 156 ? 28.971 8.733 25.560 1.00 16.64 156 ARG B N 1
ATOM 2625 C CA . ARG B 1 156 ? 30.151 8.009 25.106 1.00 18.47 156 ARG B CA 1
ATOM 2626 C C . ARG B 1 156 ? 31.298 7.935 26.107 1.00 19.05 156 ARG B C 1
ATOM 2627 O O . ARG B 1 156 ? 32.429 7.629 25.730 1.00 19.77 156 ARG B O 1
ATOM 2635 N N . LEU B 1 157 ? 31.019 8.214 27.373 1.00 18.88 157 LEU B N 1
ATOM 2636 C CA . LEU B 1 157 ? 32.059 8.148 28.388 1.00 19.14 157 LEU B CA 1
ATOM 2637 C C . LEU B 1 157 ? 32.719 6.779 28.374 1.00 20.02 157 LEU B C 1
ATOM 2638 O O . LEU B 1 157 ? 32.040 5.752 28.296 1.00 19.30 157 LEU B O 1
ATOM 2643 N N . LYS B 1 158 ? 34.045 6.769 28.427 1.00 21.42 158 LYS B N 1
ATOM 2644 C CA . LYS B 1 158 ? 34.784 5.514 28.459 1.00 23.96 158 LYS B CA 1
ATOM 2645 C C . LYS B 1 158 ? 34.370 4.781 29.734 1.00 23.16 158 LYS B C 1
ATOM 2646 O O . LYS B 1 158 ? 34.160 3.568 29.742 1.00 24.46 158 LYS B O 1
ATOM 2652 N N . ASP B 1 159 ? 34.236 5.543 30.810 1.00 22.04 159 ASP B N 1
ATOM 2653 C CA . ASP B 1 159 ? 33.875 4.982 32.096 1.00 21.45 159 ASP B CA 1
ATOM 2654 C C . ASP B 1 159 ? 33.352 6.093 32.986 1.00 19.82 159 ASP B C 1
ATOM 2655 O O . ASP B 1 159 ? 33.996 7.123 33.148 1.00 18.29 159 ASP B O 1
ATOM 2660 N N . THR B 1 160 ? 32.174 5.881 33.555 1.00 20.17 160 THR B N 1
ATOM 2661 C CA . THR B 1 160 ? 31.568 6.880 34.421 1.00 19.72 160 THR B CA 1
ATOM 2662 C C . THR B 1 160 ? 32.466 7.292 35.577 1.00 19.04 160 THR B C 1
ATOM 2663 O O . THR B 1 160 ? 32.256 8.342 36.175 1.00 20.02 160 THR B O 1
ATOM 2667 N N . LYS B 1 161 ? 33.471 6.480 35.892 1.00 19.22 161 LYS B N 1
ATOM 2668 C CA . LYS B 1 161 ? 34.390 6.836 36.969 1.00 20.39 161 LYS B CA 1
ATOM 2669 C C . LYS B 1 161 ? 35.310 7.964 36.504 1.00 19.51 161 LYS B C 1
ATOM 2670 O O . LYS B 1 161 ? 35.861 8.704 37.318 1.00 19.26 161 LYS B O 1
ATOM 2676 N N . LEU B 1 162 ? 35.477 8.087 35.188 1.00 19.44 162 LEU B N 1
ATOM 2677 C CA . LEU B 1 162 ? 36.315 9.133 34.601 1.00 18.63 162 LEU B CA 1
ATOM 2678 C C . LEU B 1 162 ? 35.367 10.205 34.102 1.00 19.78 162 LEU B C 1
ATOM 2679 O O . LEU B 1 162 ? 35.218 10.430 32.898 1.00 19.58 162 LEU B O 1
ATOM 2684 N N . PHE B 1 163 ? 34.736 10.871 35.056 1.00 19.77 163 PHE B N 1
ATOM 2685 C CA . PHE B 1 163 ? 33.744 11.888 34.776 1.00 18.61 163 PHE B CA 1
ATOM 2686 C C . PHE B 1 163 ? 33.542 12.633 36.090 1.00 18.26 163 PHE B C 1
ATOM 2687 O O . PHE B 1 163 ? 33.532 12.023 37.154 1.00 18.34 163 PHE B O 1
ATOM 2695 N N . GLY B 1 164 ? 33.397 13.950 36.031 1.00 19.44 164 GLY B N 1
ATOM 2696 C CA . GLY B 1 164 ? 33.200 14.691 37.262 1.00 20.13 164 GLY B CA 1
ATOM 2697 C C . GLY B 1 164 ? 33.193 16.179 37.024 1.00 21.69 164 GLY B C 1
ATOM 2698 O O . GLY B 1 164 ? 33.163 16.631 35.880 1.00 21.34 164 GLY B O 1
ATOM 2699 N N . PHE B 1 165 ? 33.226 16.951 38.101 1.00 21.57 165 PHE B N 1
ATOM 2700 C CA . PHE B 1 165 ? 33.211 18.396 37.965 1.00 22.41 165 PHE B CA 1
ATOM 2701 C C . PHE B 1 165 ? 34.621 18.952 37.753 1.00 23.47 165 PHE B C 1
ATOM 2702 O O . PHE B 1 165 ? 35.569 18.533 38.415 1.00 22.24 165 PHE B O 1
ATOM 2710 N N . ASN B 1 166 ? 34.742 19.886 36.806 1.00 26.01 166 ASN B N 1
ATOM 2711 C CA . ASN B 1 166 ? 36.016 20.513 36.428 1.00 30.16 166 ASN B CA 1
ATOM 2712 C C . ASN B 1 166 ? 36.899 21.040 37.550 1.00 32.46 166 ASN B C 1
ATOM 2713 O O . ASN B 1 166 ? 38.122 20.878 37.516 1.00 32.61 166 ASN B O 1
ATOM 2718 N N . GLU B 1 167 ? 36.287 21.696 38.527 1.00 34.02 167 GLU B N 1
ATOM 2719 C CA . GLU B 1 167 ? 37.048 22.252 39.632 1.00 35.78 167 GLU B CA 1
ATOM 2720 C C . GLU B 1 167 ? 37.823 21.154 40.352 1.00 33.70 167 GLU B C 1
ATOM 2721 O O . GLU B 1 167 ? 38.997 21.329 40.700 1.00 33.26 167 GLU B O 1
ATOM 2727 N N . THR B 1 168 ? 37.174 20.014 40.564 1.00 30.79 168 THR B N 1
ATOM 2728 C CA . THR B 1 168 ? 37.838 18.918 41.247 1.00 27.57 168 THR B CA 1
ATOM 2729 C C . THR B 1 168 ? 38.758 18.197 40.273 1.00 26.71 168 THR B C 1
ATOM 2730 O O . THR B 1 168 ? 39.859 17.795 40.639 1.00 26.54 168 THR B O 1
ATOM 2734 N N . LEU B 1 169 ? 38.317 18.056 39.026 1.00 25.13 169 LEU B N 1
ATOM 2735 C CA . LEU B 1 169 ? 39.127 17.383 38.017 1.00 24.97 169 LEU B CA 1
ATOM 2736 C C . LEU B 1 169 ? 40.414 18.138 37.728 1.00 24.98 169 LEU B C 1
ATOM 2737 O O . LEU B 1 169 ? 41.394 17.545 37.291 1.00 24.65 169 LEU B O 1
ATOM 2742 N N . ASP B 1 170 ? 40.413 19.447 37.956 1.00 26.34 170 ASP B N 1
ATOM 2743 C CA . ASP B 1 170 ? 41.618 20.233 37.722 1.00 27.96 170 ASP B CA 1
ATOM 2744 C C . ASP B 1 170 ? 42.561 20.088 38.911 1.00 28.64 170 ASP B C 1
ATOM 2745 O O . ASP B 1 170 ? 43.779 20.124 38.751 1.00 29.90 170 ASP B O 1
ATOM 2750 N N . SER B 1 171 ? 41.986 19.924 40.101 1.00 28.22 171 SER B N 1
ATOM 2751 C CA . SER B 1 171 ? 42.762 19.791 41.334 1.00 27.88 171 SER B CA 1
ATOM 2752 C C . SER B 1 171 ? 43.314 18.397 41.542 1.00 26.00 171 SER B C 1
ATOM 2753 O O . SER B 1 171 ? 44.438 18.233 42.001 1.00 25.38 171 SER B O 1
ATOM 2756 N N . SER B 1 172 ? 42.514 17.391 41.219 1.00 26.13 172 SER B N 1
ATOM 2757 C CA . SER B 1 172 ? 42.937 16.019 41.429 1.00 26.03 172 SER B CA 1
ATOM 2758 C C . SER B 1 172 ? 43.223 15.240 40.158 1.00 25.52 172 SER B C 1
ATOM 2759 O O . SER B 1 172 ? 42.769 15.598 39.072 1.00 26.65 172 SER B O 1
ATOM 2762 N N . HIS B 1 173 ? 43.986 14.166 40.314 1.00 23.96 173 HIS B N 1
ATOM 2763 C CA . HIS B 1 173 ? 44.371 13.328 39.199 1.00 23.09 173 HIS B CA 1
ATOM 2764 C C . HIS B 1 173 ? 43.780 11.932 39.267 1.00 22.23 173 HIS B C 1
ATOM 2765 O O . HIS B 1 173 ? 43.995 11.197 40.227 1.00 21.74 173 HIS B O 1
ATOM 2772 N N . ASN B 1 174 ? 43.040 11.576 38.228 1.00 23.21 174 ASN B N 1
ATOM 2773 C CA . ASN B 1 174 ? 42.446 10.258 38.115 1.00 23.57 174 ASN B CA 1
ATOM 2774 C C . ASN B 1 174 ? 43.362 9.468 37.191 1.00 25.06 174 ASN B C 1
ATOM 2775 O O . ASN B 1 174 ? 43.595 9.862 36.048 1.00 24.85 174 ASN B O 1
ATOM 2780 N N . VAL B 1 175 ? 43.904 8.366 37.689 1.00 27.41 175 VAL B N 1
ATOM 2781 C CA . VAL B 1 175 ? 44.797 7.551 36.881 1.00 29.98 175 VAL B CA 1
ATOM 2782 C C . VAL B 1 175 ? 44.042 6.788 35.797 1.00 32.18 175 VAL B C 1
ATOM 2783 O O . VAL B 1 175 ? 43.093 6.056 36.077 1.00 31.68 175 VAL B O 1
ATOM 2787 N N . LEU B 1 176 ? 44.472 6.982 34.555 1.00 35.11 176 LEU B N 1
ATOM 2788 C CA . LEU B 1 176 ? 43.872 6.318 33.408 1.00 37.85 176 LEU B CA 1
ATOM 2789 C C . LEU B 1 176 ? 44.610 4.996 33.216 1.00 40.36 176 LEU B C 1
ATOM 2790 O O . LEU B 1 176 ? 45.831 4.939 33.365 1.00 41.20 176 LEU B O 1
ATOM 2795 N N . ASP B 1 177 ? 43.883 3.931 32.896 1.00 42.82 177 ASP B N 1
ATOM 2796 C CA . ASP B 1 177 ? 44.526 2.639 32.694 1.00 45.99 177 ASP B CA 1
ATOM 2797 C C . ASP B 1 177 ? 45.306 2.618 31.385 1.00 46.79 177 ASP B C 1
ATOM 2798 O O . ASP B 1 177 ? 45.250 3.625 30.649 1.00 46.57 177 ASP B O 1
#

Solvent-accessible surface area: 16897 Å² total

Foldseek 3Di:
DAAQFAAPPPCLLQAAAAFDDLVPLVPVVNVVLVVRQVVNCVVLQHQKDASSRRPHRYQKMWGWHPPCPPPPPRDTDHTFIWTPKDKDAPDPAWDWDFDDDPNHPQKTAIATDRQWIWMWTAGSVRDIDTDIHGDPVVVVVVQRSCSNNSHHCVNGGPDPVRMDGPVVVDVVDDDPD/DAAQFAAPPPCLLQAAAAFADLVRLVDPVNVVLVVRQVVNCVVLLHQKDASSRRPHRYQKMWGWHDCGPVANPDDTDHIFIWGPKDKDAPDPAWDWDFDDDSNHPQKTAIATDRQWIWMWTAGSNRDIDTDIHGDPVVVVVVQRSCSNNSHHCVNGGPDPVRMDGPVVCVVDDDDDD

CATH classification: 3.90.45.10

Secondary structure (DSSP, 8-state):
---PPPPTT-GGGGSPPBPPPGGGTTSHHHHHHHHHHHHHHHHTT-SEEEGGGGT--BSEEEE--SS-TTSTTS-----EEEEEEEEEE--S-EEEEEEEETTEEEEEEEEEEESEEEEEEE-TT--EEEEEEEHHHHHHHHHHHHHHTT--GGGGBS-TTSEEEHHHHHHHS----/---PPPPTT-GGGGSPPBP--TTGGGSHHHHHHHHHHHHHHHHTT-SEEEGGGGT--BSEEEEEESS-SSSTTSPPEEEEEEEEEEEEE--S-EEEEEEEETTEEEEEEEEEEESEEEEEEE-TT--EEEEEEEHHHHHHHHHHHHHHTT--GGGGBS-TTSEEEHHHHHHS-PPP-

Sequence (354 aa):
SVRKILRMGDPILRKISEPVTEDEIQTKEFKKLIRDMFDTMRHAEGVGLAAPQIGILKQIVVVGSEDNERYPGTPDVPERIILNPVITPLTKDTSGFWEGCLSVPGMRGYVERPNQIRMQWMDEKGNQFDETIDGYKAIVYQHECDHLQGILYVDRLKDTKLFGFNETLDSSHNVLDSVRKILRMGDPILRKISEPVTEDEIQTKEFKKLIRDMFDTMRHAEGVGLAAPQIGILKQIVVVGSEDNERYPGTPDVPERIILNPVITPLTKDTSGFWEGCLSVPGMRGYVERPNQIRMQWMDEKGNQFDETIDGYKAIVYQHECDHLQGILYVDRLKDTKLFGFNETLDSSHNVLD